Protein AF-A0A7R9L9R4-F1 (afdb_monomer)

Solvent-accessible surface area (backbone atoms only — not comparable to full-atom values): 14977 Å² total; per-residue (Å²): 135,93,82,86,59,64,66,66,48,49,51,51,53,49,54,50,50,52,54,52,49,51,53,52,50,52,51,52,51,50,50,49,50,50,46,68,60,46,47,60,52,53,50,49,51,36,63,69,35,102,77,54,61,47,51,44,91,92,39,72,62,28,51,44,65,32,40,48,88,64,88,40,75,45,71,44,72,43,66,27,45,78,40,64,72,50,31,74,74,70,46,81,74,44,71,43,82,46,59,39,47,27,30,42,36,48,48,37,46,49,79,74,48,67,39,78,98,41,42,26,41,30,28,32,43,35,31,41,70,42,82,34,68,92,71,22,73,68,57,55,76,42,77,38,32,36,73,27,60,69,58,54,52,50,54,52,50,51,49,61,54,41,72,72,41,86,65,28,84,72,48,42,62,56,55,54,48,54,50,50,49,51,28,59,77,70,73,51,51,70,58,38,78,44,33,47,41,33,52,36,60,36,39,78,44,67,65,52,58,52,49,51,62,69,39,54,72,42,43,77,76,71,50,74,78,78,84,83,86,40,74,93,42,32,52,32,83,43,49,79,48,55,72,33,76,44,62,48,34,29,24,25,15,14,69,91,46,90,51,49,68,40,79,73,32,51,64,90,81

Mean predicted aligned error: 11.11 Å

Foldseek 3Di:
DDDPDDVVVVVVVVVVVVVVVVVVVVVVVVVVVCCVVVVVVVVVCLQPDLQRFFCDPPDPNVVCQQWPPDWDKDFDKDWFFPCVPVVVVVDDTDTDIAKRFIKTKTKGWAWPDADVVNQKTWIWIAMAIHTDPVRIPDDQQDKGKDFPVLLVVVVVVLVVVLVPDPPSVVVVVVSVVVSVVLCVVVVHDRMDIDGNCCQAQWDAPCSVVVVCVVCVVVVVVVDDDPDSPDVVNIHYNCNQRHGDTAFRWMAGRCSVGDRHRHTDDTNND

Structure (mmCIF, N/CA/C/O backbone):
data_AF-A0A7R9L9R4-F1
#
_entry.id   AF-A0A7R9L9R4-F1
#
loop_
_atom_site.group_PDB
_atom_site.id
_atom_site.type_symbol
_atom_site.label_atom_id
_atom_site.label_alt_id
_atom_site.label_comp_id
_atom_site.label_asym_id
_atom_site.label_entity_id
_atom_site.label_seq_id
_atom_site.pdbx_PDB_ins_code
_atom_site.Cartn_x
_atom_site.Cartn_y
_atom_site.Cartn_z
_atom_site.occupancy
_atom_site.B_iso_or_equiv
_atom_site.auth_seq_id
_atom_site.auth_comp_id
_atom_site.auth_asym_id
_atom_site.auth_atom_id
_atom_site.pdbx_PDB_model_num
ATOM 1 N N . MET A 1 1 ? -65.201 -59.960 -1.146 1.00 41.91 1 MET A N 1
ATOM 2 C CA . MET A 1 1 ? -63.791 -59.516 -1.100 1.00 41.91 1 MET A CA 1
ATOM 3 C C . MET A 1 1 ? -63.785 -58.009 -1.312 1.00 41.91 1 MET A C 1
ATOM 5 O O . MET A 1 1 ? -64.484 -57.522 -2.188 1.00 41.91 1 MET A O 1
ATOM 9 N N . VAL A 1 2 ? -63.161 -57.295 -0.384 1.00 49.97 2 VAL A N 1
ATOM 10 C CA . VAL A 1 2 ? -63.387 -55.886 -0.029 1.00 49.97 2 VAL A CA 1
ATOM 11 C C . VAL A 1 2 ? -62.716 -54.939 -1.033 1.00 49.97 2 VAL A C 1
ATOM 13 O O . VAL A 1 2 ? -61.495 -54.927 -1.112 1.00 49.97 2 VAL A O 1
ATOM 16 N N . LEU A 1 3 ? -63.489 -54.132 -1.772 1.00 50.66 3 LEU A N 1
ATOM 17 C CA . LEU A 1 3 ? -62.964 -53.081 -2.672 1.00 50.66 3 LEU A CA 1
ATOM 18 C C . LEU A 1 3 ? -63.564 -51.684 -2.418 1.00 50.66 3 LEU A C 1
ATOM 20 O O . LEU A 1 3 ? -63.341 -50.763 -3.192 1.00 50.66 3 LEU A O 1
ATOM 24 N N . ILE A 1 4 ? -64.269 -51.490 -1.300 1.00 53.09 4 ILE A N 1
ATOM 25 C CA . ILE A 1 4 ? -64.798 -50.184 -0.878 1.00 53.09 4 ILE A CA 1
ATOM 26 C C . ILE A 1 4 ? -64.031 -49.743 0.373 1.00 53.09 4 ILE A C 1
ATOM 28 O O . ILE A 1 4 ? -64.566 -49.799 1.474 1.00 53.09 4 ILE A O 1
ATOM 32 N N . ASN A 1 5 ? -62.734 -49.429 0.258 1.00 58.22 5 ASN A N 1
ATOM 33 C CA . ASN A 1 5 ? -62.013 -48.853 1.407 1.00 58.22 5 ASN A CA 1
ATOM 34 C C . ASN A 1 5 ? -60.690 -48.127 1.113 1.00 58.22 5 ASN A C 1
ATOM 36 O O . ASN A 1 5 ? -60.075 -47.636 2.053 1.00 58.22 5 ASN A O 1
ATOM 40 N N . SER A 1 6 ? -60.197 -48.047 -0.130 1.00 61.78 6 SER A N 1
ATOM 41 C CA . SER A 1 6 ? -58.906 -47.378 -0.384 1.00 61.78 6 SER A CA 1
ATOM 42 C C . SER A 1 6 ? -59.055 -45.864 -0.574 1.00 61.78 6 SER A C 1
ATOM 44 O O . SER A 1 6 ? -58.298 -45.104 0.027 1.00 61.78 6 SER A O 1
ATOM 46 N N . GLU A 1 7 ? -60.056 -45.408 -1.334 1.00 64.19 7 GLU A N 1
ATOM 47 C CA . GLU A 1 7 ? -60.258 -43.981 -1.631 1.00 64.19 7 GLU A CA 1
ATOM 48 C C . GLU A 1 7 ? -60.766 -43.186 -0.425 1.00 64.19 7 GLU A C 1
ATOM 50 O O . GLU A 1 7 ? -60.255 -42.107 -0.122 1.00 64.19 7 GLU A O 1
ATOM 55 N N . THR A 1 8 ? -61.724 -43.734 0.325 1.00 66.38 8 THR A N 1
ATOM 56 C CA . THR A 1 8 ? -62.233 -43.127 1.565 1.00 66.38 8 THR A CA 1
ATOM 57 C C . THR A 1 8 ? -61.142 -43.034 2.629 1.00 66.38 8 THR A C 1
ATOM 59 O O . THR A 1 8 ? -61.011 -42.006 3.299 1.00 66.38 8 THR A O 1
ATOM 62 N N . HIS A 1 9 ? -60.298 -44.062 2.738 1.00 70.62 9 HIS A N 1
ATOM 63 C CA . HIS A 1 9 ? -59.163 -44.076 3.654 1.00 70.62 9 HIS A CA 1
ATOM 64 C C . HIS A 1 9 ? -58.062 -43.095 3.216 1.00 70.62 9 HIS A C 1
ATOM 66 O O . HIS A 1 9 ? -57.534 -42.353 4.046 1.00 70.62 9 HIS A O 1
ATOM 72 N N . GLN A 1 10 ? -57.753 -42.995 1.917 1.00 70.88 10 GLN A N 1
ATOM 73 C CA . GLN A 1 10 ? -56.818 -41.988 1.395 1.00 70.88 10 GLN A CA 1
ATOM 74 C C . GLN A 1 10 ? -57.328 -40.555 1.595 1.00 70.88 10 GLN A C 1
ATOM 76 O O . GLN A 1 10 ? -56.562 -39.683 2.014 1.00 70.88 10 GLN A O 1
ATOM 81 N N . ALA A 1 11 ? -58.617 -40.299 1.365 1.00 73.75 11 ALA A N 1
ATOM 82 C CA . ALA A 1 11 ? -59.227 -38.992 1.594 1.00 73.75 11 ALA A CA 1
ATOM 83 C C . ALA A 1 11 ? -59.199 -38.600 3.083 1.00 73.75 11 ALA A C 1
ATOM 85 O O . ALA A 1 11 ? -58.904 -37.449 3.424 1.00 73.75 11 ALA A O 1
ATOM 86 N N . MET A 1 12 ? -59.440 -39.559 3.984 1.00 75.62 12 MET A N 1
ATOM 87 C CA . MET A 1 12 ? -59.387 -39.343 5.431 1.00 75.62 12 MET A CA 1
ATOM 88 C C . MET A 1 12 ? -57.959 -39.031 5.907 1.00 75.62 12 MET A C 1
ATOM 90 O O . MET A 1 12 ? -57.755 -38.030 6.600 1.00 75.62 12 MET A O 1
ATOM 94 N N . VAL A 1 13 ? -56.961 -39.798 5.451 1.00 78.19 13 VAL A N 1
ATOM 95 C CA . VAL A 1 13 ? -55.533 -39.557 5.740 1.00 78.19 13 VAL A CA 1
ATOM 96 C C . VAL A 1 13 ? -55.077 -38.199 5.196 1.00 78.19 13 VAL A C 1
ATOM 98 O O . VAL A 1 13 ? -54.361 -37.463 5.878 1.00 78.19 13 VAL A O 1
ATOM 101 N N . THR A 1 14 ? -55.532 -37.817 4.001 1.00 79.62 14 THR A N 1
ATOM 102 C CA . THR A 1 14 ? -55.203 -36.524 3.380 1.00 79.62 14 THR A CA 1
ATOM 103 C C . THR A 1 14 ? -55.780 -35.358 4.184 1.00 79.62 14 THR A C 1
ATOM 105 O O . THR A 1 14 ? -55.057 -34.414 4.504 1.00 79.62 14 THR A O 1
ATOM 108 N N . ARG A 1 15 ? -57.045 -35.440 4.625 1.00 78.38 15 ARG A N 1
ATOM 109 C CA . ARG A 1 15 ? -57.653 -34.429 5.513 1.00 78.38 15 ARG A CA 1
ATOM 110 C C . ARG A 1 15 ? -56.939 -34.332 6.864 1.00 78.38 15 ARG A C 1
ATOM 112 O O . ARG A 1 15 ? -56.761 -33.227 7.379 1.00 78.38 15 ARG A O 1
ATOM 119 N N . GLN A 1 16 ? -56.503 -35.456 7.433 1.00 79.50 16 GLN A N 1
ATOM 120 C CA . GLN A 1 16 ? -55.723 -35.476 8.676 1.00 79.50 16 GLN A CA 1
ATOM 121 C C . GLN A 1 16 ? -54.349 -34.818 8.499 1.00 79.50 16 GLN A C 1
ATOM 123 O O . GLN A 1 16 ? -53.948 -34.005 9.336 1.00 79.50 16 GLN A O 1
ATOM 128 N N . ARG A 1 17 ? -53.656 -35.094 7.387 1.00 78.69 17 ARG A N 1
ATOM 129 C CA . ARG A 1 17 ? -52.388 -34.435 7.033 1.00 78.69 17 ARG A CA 1
ATOM 130 C C . ARG A 1 17 ? -52.561 -32.931 6.844 1.00 78.69 17 ARG A C 1
ATOM 132 O O . ARG A 1 17 ? -51.787 -32.176 7.421 1.00 78.69 17 ARG A O 1
ATOM 139 N N . ILE A 1 18 ? -53.603 -32.486 6.139 1.00 83.50 18 ILE A N 1
ATOM 140 C CA . ILE A 1 18 ? -53.900 -31.055 5.948 1.00 83.50 18 ILE A CA 1
ATOM 141 C C . ILE A 1 18 ? -54.136 -30.361 7.295 1.00 83.50 18 ILE A C 1
ATOM 143 O O . ILE A 1 18 ? -53.512 -29.339 7.569 1.00 83.50 18 ILE A O 1
ATOM 147 N N . LYS A 1 19 ? -54.962 -30.936 8.181 1.00 84.62 19 LYS A N 1
ATOM 148 C CA . LYS A 1 19 ? -55.197 -30.378 9.527 1.00 84.62 19 LYS A CA 1
ATOM 149 C C . LYS A 1 19 ? -53.917 -30.317 10.365 1.00 84.62 19 LYS A C 1
ATOM 151 O O . LYS A 1 19 ? -53.706 -29.356 11.099 1.00 84.62 19 LYS A O 1
ATOM 156 N N . THR A 1 20 ? -53.060 -31.329 10.257 1.00 85.88 20 THR A N 1
ATOM 157 C CA . THR A 1 20 ? -51.792 -31.392 10.999 1.00 85.88 20 THR A CA 1
ATOM 158 C C . THR A 1 20 ? -50.788 -30.368 10.469 1.00 85.88 20 THR A C 1
ATOM 160 O O . THR A 1 20 ? -50.159 -29.660 11.254 1.00 85.88 20 THR A O 1
ATOM 163 N N . ASN A 1 21 ? -50.689 -30.222 9.147 1.00 83.88 21 ASN A N 1
ATOM 164 C CA . ASN A 1 21 ? -49.839 -29.227 8.496 1.00 83.88 21 ASN A CA 1
ATOM 165 C C . ASN A 1 21 ? -50.321 -27.799 8.775 1.00 83.88 21 ASN A C 1
ATOM 167 O O . ASN A 1 21 ? -49.495 -26.937 9.052 1.00 83.88 21 ASN A O 1
ATOM 171 N N . ALA A 1 22 ? -51.635 -27.557 8.801 1.00 87.31 22 ALA A N 1
ATOM 172 C CA . ALA A 1 22 ? -52.202 -26.263 9.178 1.00 87.31 22 ALA A CA 1
ATOM 173 C C . ALA A 1 22 ? -51.862 -25.885 10.632 1.00 87.31 22 ALA A C 1
ATOM 175 O O 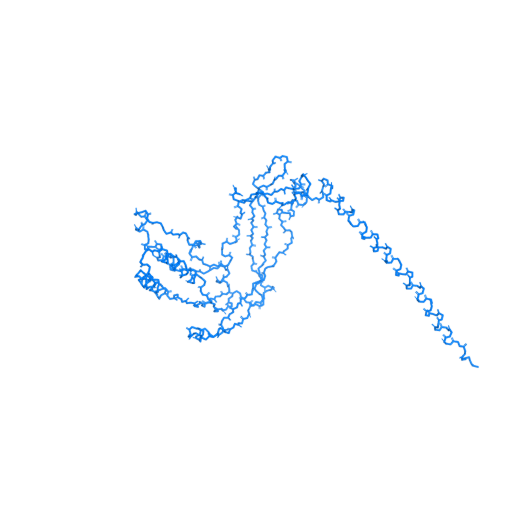. ALA A 1 22 ? -51.454 -24.756 10.892 1.00 87.31 22 ALA A O 1
ATOM 176 N N . LYS A 1 23 ? -51.941 -26.837 11.577 1.00 87.38 23 LYS A N 1
ATOM 177 C CA . LYS A 1 23 ? -51.518 -26.616 12.975 1.00 87.38 23 LYS A CA 1
ATOM 178 C C . LYS A 1 23 ? -50.022 -26.304 13.087 1.00 87.38 23 LYS A C 1
ATOM 180 O O . LYS A 1 23 ? -49.645 -25.385 13.807 1.00 87.38 23 LYS A O 1
ATOM 185 N N . ARG A 1 24 ? -49.175 -27.041 12.359 1.00 88.31 24 ARG A N 1
ATOM 186 C CA . ARG A 1 24 ? -47.723 -26.790 12.304 1.00 88.31 24 ARG A CA 1
ATOM 187 C C . ARG A 1 24 ? -47.407 -25.422 11.693 1.00 88.31 24 ARG A C 1
ATOM 189 O O . ARG A 1 24 ? -46.577 -24.704 12.236 1.00 88.31 24 ARG A O 1
ATOM 196 N N . GLY A 1 25 ? -48.105 -25.045 10.622 1.00 89.38 25 GLY A N 1
ATOM 197 C CA . GLY A 1 25 ? -47.984 -23.731 9.989 1.00 89.38 25 GLY A CA 1
ATOM 198 C C . GLY A 1 25 ? -48.384 -22.591 10.926 1.00 89.38 25 GLY A C 1
ATOM 199 O O . GLY A 1 25 ? -47.641 -21.624 11.050 1.00 89.38 25 GLY A O 1
ATOM 200 N N . GLY A 1 26 ? -49.496 -22.737 11.653 1.00 91.81 26 GLY A N 1
ATOM 201 C CA . GLY A 1 26 ? -49.928 -21.760 12.658 1.00 91.81 26 GLY A CA 1
ATOM 202 C C . GLY A 1 26 ? -48.932 -21.597 13.810 1.00 91.81 26 GLY A C 1
ATOM 203 O O . GLY A 1 26 ? -48.651 -20.475 14.219 1.00 91.81 26 GLY A O 1
ATOM 204 N N . LEU A 1 27 ? -48.338 -22.697 14.290 1.00 90.50 27 LEU A N 1
ATOM 205 C CA . LEU A 1 27 ? -47.297 -22.653 15.322 1.00 90.50 27 LEU A CA 1
ATOM 206 C C . LEU A 1 27 ? -46.032 -21.934 14.828 1.00 90.50 27 LEU A C 1
ATOM 208 O O . LEU A 1 27 ? -45.511 -21.070 15.527 1.00 90.50 27 LEU A O 1
ATOM 212 N N . LEU A 1 28 ? -45.561 -22.252 13.619 1.00 89.69 28 LEU A N 1
ATOM 213 C CA . LEU A 1 28 ? -44.397 -21.594 13.016 1.00 89.69 28 LEU A CA 1
ATOM 214 C C . LEU A 1 28 ? -44.648 -20.103 12.768 1.00 89.69 28 LEU A C 1
ATOM 216 O O . LEU A 1 28 ? -43.768 -19.292 13.038 1.00 89.69 28 LEU A O 1
ATOM 220 N N . ALA A 1 29 ? -45.847 -19.731 12.314 1.00 89.88 29 ALA A N 1
ATOM 221 C CA . ALA A 1 29 ? -46.236 -18.334 12.141 1.00 89.88 29 ALA A CA 1
ATOM 222 C C . ALA A 1 29 ? -46.307 -17.586 13.482 1.00 89.88 29 ALA A C 1
ATOM 224 O O . ALA A 1 29 ? -45.848 -16.451 13.570 1.00 89.88 29 ALA A O 1
ATOM 225 N N . GLY A 1 30 ? -46.816 -18.229 14.539 1.00 90.69 30 GLY A N 1
ATOM 226 C CA . GLY A 1 30 ? -46.833 -17.669 15.892 1.00 90.69 30 GLY A CA 1
ATOM 227 C C . GLY A 1 30 ? -45.428 -17.444 16.456 1.00 90.69 30 GLY A C 1
ATOM 228 O O . GLY A 1 30 ? -45.131 -16.358 16.946 1.00 90.69 30 GLY A O 1
ATOM 229 N N . ILE A 1 31 ? -44.535 -18.430 16.319 1.00 88.12 31 ILE A N 1
ATOM 230 C CA . ILE A 1 31 ? -43.122 -18.303 16.710 1.00 88.12 31 ILE A CA 1
ATOM 231 C C . ILE A 1 31 ? -42.435 -17.211 15.881 1.00 88.12 31 ILE A C 1
ATOM 233 O O . ILE A 1 31 ? -41.746 -16.363 16.439 1.00 88.12 31 ILE A O 1
ATOM 237 N N . GLY A 1 32 ? -42.665 -17.182 14.565 1.00 85.56 32 GLY A N 1
ATOM 238 C CA . GLY A 1 32 ? -42.146 -16.142 13.679 1.00 85.56 32 GLY A CA 1
ATOM 239 C C . GLY A 1 32 ? -42.612 -14.743 14.087 1.00 85.56 32 GLY A C 1
ATOM 240 O O . GLY A 1 32 ? -41.794 -13.835 14.180 1.00 85.56 32 GLY A O 1
ATOM 241 N N . GLY A 1 33 ? -43.896 -14.576 14.416 1.00 87.50 33 GLY A N 1
ATOM 242 C CA . GLY A 1 33 ? -44.449 -13.317 14.919 1.00 87.50 33 GLY A CA 1
ATOM 243 C C . GLY A 1 33 ? -43.830 -12.886 16.251 1.00 87.50 33 GLY A C 1
ATOM 244 O O . GLY A 1 33 ? -43.452 -11.726 16.402 1.00 87.50 33 GLY A O 1
ATOM 245 N N . LEU A 1 34 ? -43.643 -13.820 17.189 1.00 85.25 34 LEU A N 1
ATOM 246 C CA . LEU A 1 34 ? -42.962 -13.554 18.461 1.00 85.25 34 LEU A CA 1
ATOM 247 C C . LEU A 1 34 ? -41.495 -13.159 18.263 1.00 85.25 34 LEU A C 1
ATOM 249 O O . LEU A 1 34 ? -41.011 -12.278 18.967 1.00 85.25 34 LEU A O 1
ATOM 253 N N . ILE A 1 35 ? -40.798 -13.754 17.292 1.00 83.62 35 ILE A N 1
ATOM 254 C CA . ILE A 1 35 ? -39.427 -13.366 16.939 1.00 83.62 35 ILE A CA 1
ATOM 255 C C . ILE A 1 35 ? -39.414 -11.966 16.319 1.00 83.62 35 ILE A C 1
ATOM 257 O O . ILE A 1 35 ? -38.620 -11.134 16.739 1.00 83.62 35 ILE A O 1
ATOM 261 N N . VAL A 1 36 ? -40.305 -11.663 15.371 1.00 83.00 36 VAL A N 1
ATOM 262 C CA . VAL A 1 36 ? -40.363 -10.346 14.709 1.00 83.00 36 VAL A CA 1
ATOM 263 C C . VAL A 1 36 ? -40.702 -9.223 15.693 1.00 83.00 36 VAL A C 1
ATOM 265 O O . VAL A 1 36 ? -40.162 -8.129 15.568 1.00 83.00 36 VAL A O 1
ATOM 268 N N . ILE A 1 37 ? -41.554 -9.484 16.687 1.00 81.75 37 ILE A N 1
ATOM 269 C CA . ILE A 1 37 ? -41.923 -8.499 17.716 1.00 81.75 37 ILE A CA 1
ATOM 270 C C . ILE A 1 37 ? -40.867 -8.434 18.832 1.00 81.75 37 ILE A C 1
ATOM 272 O O . ILE A 1 37 ? -40.504 -7.351 19.290 1.00 81.75 37 ILE A O 1
ATOM 276 N N . GLY A 1 38 ? -40.352 -9.584 19.272 1.00 74.56 38 GLY A N 1
ATOM 277 C CA . GLY A 1 38 ? -39.407 -9.684 20.384 1.00 74.56 38 GLY A CA 1
ATOM 278 C C . GLY A 1 38 ? -37.978 -9.287 20.019 1.00 74.56 38 GLY A C 1
ATOM 279 O O . GLY A 1 38 ? -37.267 -8.727 20.850 1.00 74.56 38 GLY A O 1
ATOM 280 N N . PHE A 1 39 ? -37.547 -9.514 18.777 1.00 75.12 39 PHE A N 1
ATOM 281 C CA . PHE A 1 39 ? -36.183 -9.216 18.338 1.00 75.12 39 PHE A CA 1
ATOM 282 C C . PHE A 1 39 ? -35.853 -7.713 18.389 1.00 75.12 39 PHE A C 1
ATOM 284 O O . PHE A 1 39 ? -34.843 -7.369 19.001 1.00 75.12 39 PHE A O 1
ATOM 291 N N . PRO A 1 40 ? -36.693 -6.785 17.883 1.00 75.56 40 PRO A N 1
ATOM 292 C CA . PRO A 1 40 ? -36.475 -5.350 18.066 1.00 75.56 40 PRO A CA 1
ATOM 293 C C . PRO A 1 40 ? -36.434 -4.929 19.540 1.00 75.56 40 PRO A C 1
ATOM 295 O O . PRO A 1 40 ? -35.671 -4.035 19.902 1.00 75.56 40 PRO A O 1
ATOM 298 N N . MET A 1 41 ? -37.214 -5.577 20.413 1.00 71.50 41 MET A N 1
ATOM 299 C CA . MET A 1 41 ? -37.211 -5.295 21.852 1.00 71.50 41 MET A CA 1
ATOM 300 C C . MET A 1 41 ? -35.907 -5.757 22.519 1.00 71.50 41 MET A C 1
ATOM 302 O O . MET A 1 41 ? -35.320 -5.009 23.296 1.00 71.50 41 MET A O 1
ATOM 306 N N . LEU A 1 42 ? -35.407 -6.946 22.175 1.00 65.69 42 LEU A N 1
ATOM 307 C CA . LEU A 1 42 ? -34.116 -7.454 22.648 1.00 65.69 42 LEU A CA 1
ATOM 308 C C . LEU A 1 42 ? -32.946 -6.612 22.134 1.00 65.69 42 LEU A C 1
ATOM 310 O O . LEU A 1 42 ? -32.056 -6.269 22.907 1.00 65.69 42 LEU A O 1
ATOM 314 N N . VAL A 1 43 ? -32.969 -6.229 20.855 1.00 67.25 43 VAL A N 1
ATOM 315 C CA . VAL A 1 43 ? -31.951 -5.355 20.258 1.00 67.25 43 VAL A CA 1
ATOM 316 C C . VAL A 1 43 ? -31.982 -3.977 20.908 1.00 67.25 43 VAL A C 1
ATOM 318 O O . VAL A 1 43 ? -30.940 -3.493 21.331 1.00 67.25 43 VAL A O 1
ATOM 321 N N . SER A 1 44 ? -33.156 -3.360 21.062 1.00 65.69 44 SER A N 1
ATOM 322 C CA . SER A 1 44 ? -33.272 -2.042 21.698 1.00 65.69 44 SER A CA 1
ATOM 323 C C . SER A 1 44 ? -32.910 -2.076 23.180 1.00 65.69 44 SER A C 1
ATOM 325 O O . SER A 1 44 ? -32.252 -1.161 23.658 1.00 65.69 44 SER A O 1
ATOM 327 N N . THR A 1 45 ? -33.245 -3.143 23.905 1.00 65.25 45 THR A N 1
ATOM 328 C CA . THR A 1 45 ? -32.853 -3.314 25.312 1.00 65.25 45 THR A CA 1
ATOM 329 C C . THR A 1 45 ? -31.353 -3.567 25.436 1.00 65.25 45 THR A C 1
ATOM 331 O O . THR A 1 45 ? -30.712 -2.995 26.311 1.00 65.25 45 THR A O 1
ATOM 334 N N . GLY A 1 46 ? -30.760 -4.341 24.523 1.00 63.97 46 GLY A N 1
ATOM 335 C CA . GLY A 1 46 ? -29.312 -4.500 24.413 1.00 63.97 46 GLY A CA 1
ATOM 336 C C . GLY A 1 46 ? -28.617 -3.167 24.135 1.00 63.97 46 GLY A C 1
ATOM 337 O O . GLY A 1 46 ? -27.741 -2.770 24.896 1.00 63.97 46 GLY A O 1
ATOM 338 N N . MET A 1 47 ? -29.061 -2.428 23.116 1.00 59.53 47 MET A N 1
ATOM 339 C CA . MET A 1 47 ? -28.514 -1.120 22.729 1.00 59.53 47 MET A CA 1
ATOM 340 C C . MET A 1 47 ? -28.691 -0.036 23.800 1.00 59.53 47 MET A C 1
ATOM 342 O O . MET A 1 47 ? -27.809 0.803 23.958 1.00 59.53 47 MET A O 1
ATOM 346 N N . ASN A 1 48 ? -29.808 -0.048 24.531 1.00 58.88 48 ASN A N 1
ATOM 347 C CA . ASN A 1 48 ? -30.101 0.920 25.591 1.00 58.88 48 ASN A CA 1
ATOM 348 C C . ASN A 1 48 ? -29.549 0.489 26.958 1.00 58.88 48 ASN A C 1
ATOM 350 O O . ASN A 1 48 ? -29.575 1.278 27.903 1.00 58.88 48 ASN A O 1
ATOM 354 N N . SER A 1 49 ? -29.050 -0.745 27.092 1.00 59.22 49 SER A N 1
ATOM 355 C CA . SER A 1 49 ? -28.391 -1.170 28.321 1.00 59.22 49 SER A CA 1
ATOM 356 C C . SER A 1 49 ? -27.024 -0.475 28.443 1.00 59.22 49 SER A C 1
ATOM 358 O O . SER A 1 49 ? -26.263 -0.448 27.472 1.00 59.22 49 SER A O 1
ATO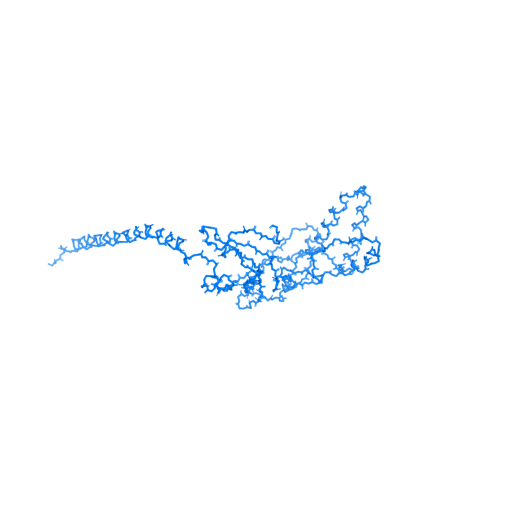M 360 N N . PRO A 1 50 ? -26.633 0.008 29.637 1.00 53.97 50 PRO A N 1
ATOM 361 C CA . PRO A 1 50 ? -25.293 0.555 29.904 1.00 53.97 50 PRO A CA 1
ATOM 362 C C . PRO A 1 50 ? -24.126 -0.419 29.640 1.00 53.97 50 PRO A C 1
ATOM 364 O O . PRO A 1 50 ? -22.962 -0.047 29.800 1.00 53.97 50 PRO A O 1
ATOM 367 N N . VAL A 1 51 ? -24.445 -1.669 29.289 1.00 55.59 51 VAL A N 1
ATOM 368 C CA . VAL A 1 51 ? -23.548 -2.815 29.127 1.00 55.59 51 VAL A CA 1
ATOM 369 C C . VAL A 1 51 ? -23.420 -3.236 27.651 1.00 55.59 51 VAL A C 1
ATOM 371 O O . VAL A 1 51 ? -22.443 -3.884 27.292 1.00 55.59 51 VAL A O 1
ATOM 374 N N . GLY A 1 52 ? -24.367 -2.875 26.776 1.00 62.19 52 GLY A N 1
ATOM 375 C CA . GLY A 1 52 ? -24.579 -3.631 25.536 1.00 62.19 52 GLY A CA 1
ATOM 376 C C . GLY A 1 52 ? -23.663 -3.317 24.355 1.00 62.19 52 GLY A C 1
ATOM 377 O O . GLY A 1 52 ? -23.299 -4.241 23.640 1.00 62.19 52 GLY A O 1
ATOM 378 N N . PHE A 1 53 ? -23.260 -2.064 24.133 1.00 69.94 53 PHE A N 1
ATOM 379 C CA . PHE A 1 53 ? -22.394 -1.684 23.001 1.00 69.94 53 PHE A CA 1
ATOM 380 C C . PHE A 1 53 ? -21.590 -0.426 23.329 1.00 69.94 53 PHE A C 1
ATOM 382 O O . PHE A 1 53 ? -21.844 0.654 22.801 1.00 69.94 53 PHE A O 1
ATOM 389 N N . GLN A 1 54 ? -20.641 -0.552 24.254 1.00 82.75 54 GLN A N 1
ATOM 390 C CA . GLN A 1 54 ? -19.768 0.555 24.639 1.00 82.75 54 GLN A CA 1
ATOM 391 C C . GLN A 1 54 ? -18.312 0.105 24.660 1.00 82.75 54 GLN A C 1
ATOM 393 O O . GLN A 1 54 ? -18.004 -0.984 25.147 1.00 82.75 54 GLN A O 1
ATOM 398 N N . ILE A 1 55 ? -17.421 0.958 24.159 1.00 87.31 55 ILE A N 1
ATOM 399 C CA . ILE A 1 55 ? -15.979 0.795 24.330 1.00 87.31 55 ILE A CA 1
ATOM 400 C C . ILE A 1 55 ? -15.619 1.383 25.695 1.00 87.31 55 ILE A C 1
ATOM 402 O O . ILE A 1 55 ? -15.527 2.595 25.854 1.00 87.31 55 ILE A O 1
ATOM 406 N N . LYS A 1 56 ? -15.483 0.516 26.695 1.00 84.94 56 LYS A N 1
ATOM 407 C CA . LYS A 1 56 ? -15.048 0.865 28.051 1.00 84.94 56 LYS A CA 1
ATOM 408 C C . LYS A 1 56 ? -13.873 0.007 28.466 1.00 84.94 56 LYS A C 1
ATOM 410 O O . LYS A 1 56 ? -13.800 -1.169 28.101 1.00 84.94 56 LYS A O 1
ATOM 415 N N . GLU A 1 57 ? -12.976 0.583 29.245 1.00 80.88 57 GLU A N 1
ATOM 416 C CA . GLU A 1 57 ? -11.817 -0.138 29.755 1.00 80.88 57 GLU A CA 1
ATOM 417 C C . GLU A 1 57 ? -12.241 -1.417 30.505 1.00 80.88 57 GLU A C 1
ATOM 419 O O . GLU A 1 57 ? -13.166 -1.404 31.317 1.00 80.88 57 GLU A O 1
ATOM 424 N N . GLY A 1 58 ? -11.600 -2.542 30.177 1.00 79.00 58 GLY A N 1
ATOM 425 C CA . GLY A 1 58 ? -11.809 -3.829 30.847 1.00 79.00 58 GLY A CA 1
ATOM 426 C C . GLY A 1 58 ? -13.027 -4.654 30.410 1.00 79.00 58 GLY A C 1
ATOM 427 O O . GLY A 1 58 ? -13.194 -5.760 30.922 1.00 79.00 58 GLY A O 1
ATOM 428 N N . ASN A 1 59 ? -13.871 -4.187 29.478 1.00 84.94 59 ASN A N 1
ATOM 429 C CA . ASN A 1 59 ? -14.991 -5.000 28.983 1.00 84.94 59 ASN A CA 1
ATOM 430 C C . ASN A 1 59 ? -14.617 -5.860 27.754 1.00 84.94 59 ASN A C 1
ATOM 432 O O . ASN A 1 59 ? -13.689 -5.559 27.001 1.00 84.94 59 ASN A O 1
ATOM 436 N N . VAL A 1 60 ? -15.386 -6.932 27.530 1.00 84.88 60 VAL A N 1
ATOM 437 C CA . VAL A 1 60 ? -15.155 -7.901 26.439 1.00 84.88 60 VAL A CA 1
ATOM 438 C C . VAL A 1 60 ? -15.253 -7.250 25.054 1.00 84.88 60 VAL A C 1
ATOM 440 O O . VAL A 1 60 ? -14.511 -7.613 24.142 1.00 84.88 60 VAL A O 1
ATOM 443 N N . ILE A 1 61 ? -16.144 -6.266 24.892 1.00 86.50 61 ILE A N 1
ATOM 444 C CA . ILE A 1 61 ? -16.345 -5.551 23.624 1.00 86.50 61 ILE A CA 1
ATOM 445 C C . ILE A 1 61 ? -15.086 -4.761 23.257 1.00 86.50 61 ILE A C 1
ATOM 447 O O . ILE A 1 61 ? -14.641 -4.810 22.114 1.00 86.50 61 ILE A O 1
ATOM 451 N N . THR A 1 62 ? -14.481 -4.078 24.226 1.00 90.00 62 THR A N 1
ATOM 452 C CA . THR A 1 62 ? -13.224 -3.350 24.066 1.00 90.00 62 THR A CA 1
ATOM 453 C C . THR A 1 62 ? -12.095 -4.305 23.751 1.00 90.00 62 THR A C 1
ATOM 455 O O . THR A 1 62 ? -11.352 -4.022 22.824 1.00 90.00 62 THR A O 1
ATOM 458 N N . SER A 1 63 ? -11.981 -5.450 24.430 1.00 90.62 63 SER A N 1
ATOM 459 C CA . SER A 1 63 ? -10.956 -6.447 24.096 1.00 90.62 63 SER A CA 1
ATOM 460 C C . SER A 1 63 ? -11.069 -6.918 22.643 1.00 90.62 63 SER A C 1
ATOM 462 O O . SER A 1 63 ? -10.084 -6.856 21.917 1.00 90.62 63 SER A O 1
ATOM 464 N N . ALA A 1 64 ? -12.271 -7.284 22.184 1.00 89.81 64 ALA A N 1
ATOM 465 C CA . ALA A 1 64 ? -12.504 -7.705 20.797 1.00 89.81 64 ALA A CA 1
ATOM 466 C C . ALA A 1 64 ? -12.365 -6.561 19.770 1.00 89.81 64 ALA A C 1
ATOM 468 O O . ALA A 1 64 ? -12.121 -6.793 18.586 1.00 89.81 64 ALA A O 1
ATOM 469 N N . TRP A 1 65 ? -12.562 -5.311 20.196 1.00 91.25 65 TRP A N 1
ATOM 470 C CA . TRP A 1 65 ? -12.352 -4.131 19.360 1.00 91.25 65 TRP A CA 1
ATOM 471 C C . TRP A 1 65 ? -10.873 -3.738 19.271 1.00 91.25 65 TRP A C 1
ATOM 473 O O . TRP A 1 65 ? -10.429 -3.307 18.202 1.00 91.25 65 TRP A O 1
ATOM 483 N N . LEU A 1 66 ? -10.126 -3.870 20.370 1.00 94.31 66 LEU A N 1
ATOM 484 C CA . LEU A 1 66 ? -8.687 -3.636 20.439 1.00 94.31 66 LEU A CA 1
ATOM 485 C C . LEU A 1 66 ? -7.930 -4.693 19.656 1.00 94.31 66 LEU A C 1
ATOM 487 O O . LEU A 1 66 ? -7.041 -4.327 18.904 1.00 94.31 66 LEU A O 1
ATOM 491 N N . ASP A 1 67 ? -8.309 -5.959 19.781 1.00 94.38 67 ASP A N 1
ATOM 492 C CA . ASP A 1 67 ? -7.714 -7.070 19.052 1.00 94.38 67 ASP A CA 1
ATOM 493 C C . ASP A 1 67 ? -8.823 -7.907 18.407 1.00 94.38 67 ASP A C 1
ATOM 495 O O . ASP A 1 67 ? -9.640 -8.522 19.094 1.00 94.38 67 ASP A O 1
ATOM 499 N N . VAL A 1 68 ? -8.891 -7.875 17.073 1.00 90.69 68 VAL A N 1
ATOM 500 C CA . VAL A 1 68 ? -9.972 -8.524 16.328 1.00 90.69 68 VAL A CA 1
ATOM 501 C C . VAL A 1 68 ? -9.784 -10.044 16.399 1.00 90.69 68 VAL A C 1
ATOM 503 O O . VAL A 1 68 ? -8.865 -10.570 15.769 1.00 90.69 68 VAL A O 1
ATOM 506 N N . PRO A 1 69 ? -10.689 -10.792 17.062 1.00 86.94 69 PRO A N 1
ATOM 507 C CA . PRO A 1 69 ? -10.482 -12.216 17.333 1.00 86.94 69 PRO A CA 1
ATOM 508 C C . PRO A 1 69 ? -10.732 -13.111 16.109 1.00 86.94 69 PRO A C 1
ATOM 510 O O . PRO A 1 69 ? -10.570 -14.328 16.179 1.00 86.94 69 PRO A O 1
ATOM 513 N N . LEU A 1 70 ? -11.172 -12.531 14.989 1.00 87.94 70 LEU A N 1
ATOM 514 C CA . LEU A 1 70 ? -11.515 -13.253 13.770 1.00 87.94 70 LEU A CA 1
ATOM 515 C C . LEU A 1 70 ? -10.406 -13.110 12.722 1.00 87.94 70 LEU A C 1
ATOM 517 O O . LEU A 1 70 ? -9.946 -11.992 12.472 1.00 87.94 70 LEU A O 1
ATOM 521 N N . PRO A 1 71 ? -10.007 -14.206 12.052 1.00 86.56 71 PRO A N 1
ATOM 522 C CA . PRO A 1 71 ? -9.037 -14.130 10.974 1.00 86.56 71 PRO A CA 1
ATOM 523 C C . PRO A 1 71 ? -9.641 -13.387 9.778 1.00 86.56 71 PRO A C 1
ATOM 525 O O . PRO A 1 71 ? -10.695 -13.761 9.261 1.00 86.56 71 PRO A O 1
ATOM 528 N N . ILE A 1 72 ? -8.953 -12.346 9.313 1.00 94.06 72 ILE A N 1
ATOM 529 C CA . ILE A 1 72 ? -9.331 -11.604 8.110 1.00 94.06 72 ILE A CA 1
ATOM 530 C C . ILE A 1 72 ? -8.454 -12.115 6.969 1.00 94.06 72 ILE A C 1
ATOM 532 O O . ILE A 1 72 ? -7.234 -12.019 7.040 1.00 94.06 72 ILE A O 1
ATOM 536 N N . TYR A 1 73 ? -9.056 -12.651 5.912 1.00 95.25 73 TYR A N 1
ATOM 537 C CA . TYR A 1 73 ? -8.327 -13.087 4.720 1.00 95.25 73 TYR A CA 1
ATOM 538 C C . TYR A 1 73 ? -8.557 -12.097 3.584 1.00 95.25 73 TYR A C 1
ATOM 540 O O . TYR A 1 73 ? -9.696 -11.767 3.263 1.00 95.25 73 TYR A O 1
ATOM 548 N N . ASN A 1 74 ? -7.475 -11.644 2.962 1.00 94.50 74 ASN A N 1
ATOM 549 C CA . ASN A 1 74 ? -7.510 -10.740 1.822 1.00 94.50 74 ASN A CA 1
ATOM 550 C C . ASN A 1 74 ? -6.998 -11.485 0.594 1.00 94.50 74 ASN A C 1
ATOM 552 O O . ASN A 1 74 ? -5.837 -11.885 0.556 1.00 94.50 74 ASN A O 1
ATOM 556 N N . ALA A 1 75 ? -7.867 -11.680 -0.392 1.00 95.06 75 ALA A N 1
ATOM 557 C CA . ALA A 1 75 ? -7.524 -12.314 -1.657 1.00 95.06 75 ALA A CA 1
ATOM 558 C C . ALA A 1 75 ? -7.130 -11.252 -2.689 1.00 95.06 75 ALA A C 1
ATOM 560 O O . ALA A 1 75 ? -7.911 -10.345 -2.979 1.00 95.06 75 ALA A O 1
ATOM 561 N N . ILE A 1 76 ? -5.927 -11.372 -3.244 1.00 94.38 76 ILE A N 1
ATOM 562 C CA . ILE A 1 76 ? -5.421 -10.511 -4.312 1.00 94.38 76 ILE A CA 1
ATOM 563 C C . ILE A 1 76 ? -5.537 -11.265 -5.637 1.00 94.38 76 ILE A C 1
ATOM 565 O O . ILE A 1 76 ? -5.054 -12.389 -5.758 1.00 94.38 76 ILE A O 1
ATOM 569 N N . TYR A 1 77 ? -6.154 -10.624 -6.628 1.00 95.50 77 TYR A N 1
ATOM 570 C CA . TYR A 1 77 ? -6.231 -11.102 -8.007 1.00 95.50 77 TYR A CA 1
ATOM 571 C C . TYR A 1 77 ? -5.430 -10.158 -8.898 1.00 95.50 77 TYR A C 1
ATOM 573 O O . TYR A 1 77 ? -5.550 -8.935 -8.790 1.00 95.50 77 TYR A O 1
ATOM 581 N N . VAL A 1 78 ? -4.593 -10.724 -9.759 1.00 95.25 78 VAL A N 1
ATOM 582 C CA . VAL A 1 78 ? -3.669 -9.982 -10.617 1.00 95.25 78 VAL A CA 1
ATOM 583 C C . VAL A 1 78 ? -4.032 -10.206 -12.078 1.00 95.25 78 VAL A C 1
ATOM 585 O O . VAL A 1 78 ? -4.235 -11.336 -12.504 1.00 95.25 78 VAL A O 1
ATOM 588 N N . TRP A 1 79 ? -4.061 -9.132 -12.864 1.00 96.00 79 TRP A N 1
ATOM 589 C CA . TRP A 1 79 ? -4.286 -9.197 -14.307 1.00 96.00 79 TRP A CA 1
ATOM 590 C C . TRP A 1 79 ? -2.952 -9.200 -15.054 1.00 96.00 79 TRP A C 1
ATOM 592 O O . TRP A 1 79 ? -2.324 -8.156 -15.226 1.00 96.00 79 TRP A O 1
ATOM 602 N N . ASN A 1 80 ? -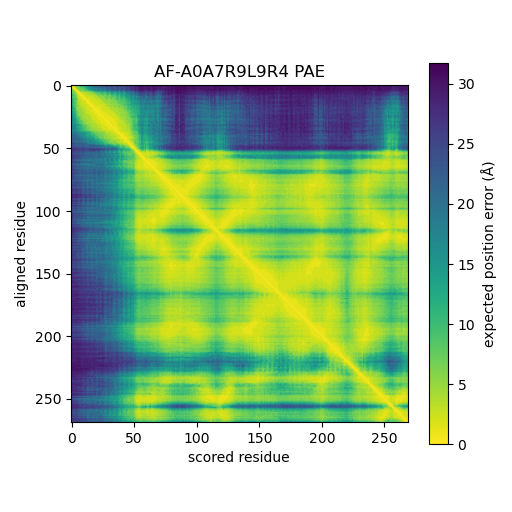2.519 -10.379 -15.497 1.00 97.81 80 ASN A N 1
ATOM 603 C CA . ASN A 1 80 ? -1.311 -10.558 -16.295 1.00 97.81 80 ASN A CA 1
ATOM 604 C C . ASN A 1 80 ? -1.564 -10.212 -17.770 1.00 97.81 80 ASN A C 1
ATOM 606 O O . ASN A 1 80 ? -2.523 -10.704 -18.361 1.00 97.81 80 ASN A O 1
ATOM 610 N N . ILE A 1 81 ? -0.681 -9.426 -18.385 1.00 98.31 81 ILE A N 1
ATOM 611 C CA . ILE A 1 81 ? -0.718 -9.126 -19.822 1.00 98.31 81 ILE A CA 1
ATOM 612 C C . ILE A 1 81 ? -0.024 -10.257 -20.590 1.00 98.31 81 ILE A C 1
ATOM 614 O O . ILE A 1 81 ? 1.180 -10.459 -20.455 1.00 98.31 81 ILE A O 1
ATOM 618 N N . GLU A 1 82 ? -0.767 -10.975 -21.431 1.00 98.00 82 GLU A N 1
ATOM 619 C CA . GLU A 1 82 ? -0.250 -12.121 -22.198 1.00 98.00 82 GLU A CA 1
ATOM 620 C C . GLU A 1 82 ? 0.411 -11.730 -23.528 1.00 98.00 82 GLU A C 1
ATOM 622 O O . GLU A 1 82 ? 1.181 -12.505 -24.087 1.00 98.00 82 GLU A O 1
ATOM 627 N N . ASN A 1 83 ? 0.136 -10.528 -24.044 1.00 97.62 83 ASN A N 1
ATOM 628 C CA . ASN A 1 83 ? 0.662 -10.024 -25.319 1.00 97.62 83 ASN A CA 1
ATOM 629 C C . ASN A 1 83 ? 1.468 -8.713 -25.160 1.00 97.62 83 ASN A C 1
ATOM 631 O O . ASN A 1 83 ? 1.137 -7.691 -25.772 1.00 97.62 83 ASN A O 1
ATOM 635 N N . PRO A 1 84 ? 2.527 -8.688 -24.327 1.00 96.88 84 PRO A N 1
ATOM 636 C CA . PRO A 1 84 ? 3.227 -7.450 -23.981 1.00 96.88 84 PRO A CA 1
ATOM 637 C C . PRO A 1 84 ? 3.943 -6.792 -25.168 1.00 96.88 84 PRO A C 1
ATOM 639 O O . PRO A 1 84 ? 4.158 -5.579 -25.160 1.00 96.88 84 PRO A O 1
ATOM 642 N N . ALA A 1 85 ? 4.340 -7.556 -26.189 1.00 96.38 85 ALA A N 1
ATOM 643 C CA . ALA A 1 85 ? 4.991 -7.014 -27.379 1.00 96.38 85 ALA A CA 1
ATOM 644 C C . ALA A 1 85 ? 3.981 -6.302 -28.296 1.00 96.38 85 ALA A C 1
ATOM 646 O O . ALA A 1 85 ? 4.232 -5.185 -28.745 1.00 96.38 85 ALA A O 1
ATOM 647 N N . GLU A 1 86 ? 2.823 -6.915 -28.537 1.00 97.56 86 GLU A N 1
ATOM 648 C CA . GLU A 1 86 ? 1.727 -6.356 -29.333 1.00 97.56 86 GLU A CA 1
ATOM 649 C C . GLU A 1 86 ? 1.122 -5.139 -28.639 1.00 97.56 86 GLU A C 1
ATOM 651 O O . GLU A 1 86 ? 0.888 -4.118 -29.285 1.00 97.56 86 GLU A O 1
ATOM 656 N N . PHE A 1 87 ? 0.909 -5.227 -27.322 1.00 96.38 87 PHE A N 1
ATOM 657 C CA . PHE A 1 87 ? 0.364 -4.129 -26.529 1.00 96.38 87 PHE A CA 1
ATOM 658 C C . PHE A 1 87 ? 1.253 -2.882 -26.608 1.00 96.38 87 PHE A C 1
ATOM 660 O O . PHE A 1 87 ? 0.757 -1.784 -26.846 1.00 96.38 87 PHE A O 1
ATOM 667 N N . ARG A 1 88 ? 2.582 -3.051 -26.531 1.00 93.06 88 ARG A N 1
ATOM 668 C CA . ARG A 1 88 ? 3.544 -1.951 -26.722 1.00 93.06 88 ARG A CA 1
ATOM 669 C C . ARG A 1 88 ? 3.467 -1.298 -28.105 1.00 93.06 88 ARG A C 1
ATOM 671 O O . ARG A 1 88 ? 3.812 -0.130 -28.229 1.00 93.06 88 ARG A O 1
ATOM 678 N N . ARG A 1 89 ? 3.008 -2.023 -29.130 1.00 95.69 89 ARG A N 1
ATOM 679 C CA . ARG A 1 89 ? 2.795 -1.502 -30.494 1.00 95.69 89 ARG A CA 1
ATOM 680 C C . ARG A 1 89 ? 1.397 -0.899 -30.703 1.00 95.69 89 ARG A C 1
ATOM 682 O O . ARG A 1 89 ? 1.064 -0.541 -31.826 1.00 95.69 89 ARG A O 1
ATOM 689 N N . GLY A 1 90 ? 0.582 -0.795 -29.651 1.00 95.19 90 GLY A N 1
ATOM 690 C CA . GLY A 1 90 ? -0.762 -0.210 -29.699 1.00 95.19 90 GLY A CA 1
ATOM 691 C C . GLY A 1 90 ? -1.902 -1.217 -29.877 1.00 95.19 90 GLY A C 1
ATOM 692 O O . GLY A 1 90 ? -3.054 -0.808 -30.004 1.00 95.19 90 GLY A O 1
ATOM 693 N N . ALA A 1 91 ? -1.628 -2.527 -29.871 1.00 97.50 91 ALA A N 1
ATOM 694 C CA . ALA A 1 91 ? -2.697 -3.524 -29.862 1.00 97.50 91 ALA A CA 1
ATOM 695 C C . ALA A 1 91 ? -3.438 -3.538 -28.514 1.00 97.50 91 ALA A C 1
ATOM 697 O O . ALA A 1 91 ? -2.900 -3.141 -27.482 1.00 97.50 91 ALA A O 1
ATOM 698 N N . LYS A 1 92 ? -4.664 -4.068 -28.489 1.00 97.50 92 LYS A N 1
ATOM 699 C CA . LYS A 1 92 ? -5.418 -4.266 -27.242 1.00 97.50 92 LYS A CA 1
ATOM 700 C C . LYS A 1 92 ? -4.728 -5.305 -26.343 1.00 97.50 92 LYS A C 1
ATOM 702 O O . LYS A 1 92 ? -4.305 -6.357 -26.827 1.00 97.50 92 LYS A O 1
ATOM 707 N N . ALA A 1 93 ? -4.648 -5.033 -25.039 1.00 97.19 93 ALA A N 1
ATOM 708 C CA . ALA A 1 93 ? -4.116 -5.984 -24.063 1.00 97.19 93 ALA A CA 1
ATOM 709 C C . ALA A 1 93 ? -5.014 -7.229 -23.955 1.00 97.19 93 ALA A C 1
ATOM 711 O O . ALA A 1 93 ? -6.233 -7.117 -23.810 1.00 97.19 93 ALA A O 1
ATOM 712 N N . LYS A 1 94 ? -4.394 -8.408 -23.995 1.00 98.06 94 LYS A N 1
ATOM 713 C CA . LYS A 1 94 ? -4.973 -9.696 -23.611 1.00 98.06 94 LYS A CA 1
ATOM 714 C C . LYS A 1 94 ? -4.607 -9.930 -22.153 1.00 98.06 94 LYS A C 1
ATOM 716 O O . LYS A 1 94 ? -3.423 -10.015 -21.829 1.00 98.06 94 LYS A O 1
ATOM 721 N N . LEU A 1 95 ? -5.613 -9.957 -21.288 1.00 97.94 95 LEU A N 1
ATOM 722 C CA . LEU A 1 95 ? -5.434 -10.082 -19.847 1.00 97.94 95 LEU A CA 1
ATOM 723 C C . LEU A 1 95 ? -5.828 -11.484 -19.391 1.00 97.94 95 LEU A C 1
ATOM 725 O O . LEU A 1 95 ? -6.873 -11.990 -19.796 1.00 97.94 95 LEU A O 1
ATOM 729 N N . ARG A 1 96 ? -5.021 -12.063 -18.504 1.00 97.62 96 ARG A N 1
ATOM 730 C CA . ARG A 1 96 ? -5.331 -13.290 -17.774 1.00 97.62 96 ARG A CA 1
ATOM 731 C C . ARG A 1 96 ? -5.366 -12.994 -16.282 1.00 97.62 96 ARG A C 1
ATOM 733 O O . ARG A 1 96 ? -4.385 -12.489 -15.738 1.00 97.62 96 ARG A O 1
ATOM 740 N N . GLU A 1 97 ? -6.478 -13.312 -15.631 1.00 97.12 97 GLU A N 1
ATOM 741 C CA . GLU A 1 97 ? -6.577 -13.250 -14.172 1.00 97.12 97 GLU A CA 1
ATOM 742 C C . GLU A 1 97 ? -5.711 -14.350 -13.543 1.00 97.12 97 GLU A C 1
ATOM 744 O O . GLU A 1 97 ? -5.704 -15.492 -14.002 1.00 97.12 97 GLU A O 1
ATOM 749 N N . MET A 1 98 ? -4.964 -14.005 -12.501 1.00 96.62 98 MET A N 1
ATOM 750 C CA . MET A 1 98 ? -4.161 -14.924 -11.705 1.00 96.62 98 MET A CA 1
ATOM 751 C C . MET A 1 98 ? -4.470 -14.704 -10.226 1.00 96.62 98 MET A C 1
ATOM 753 O O . MET A 1 98 ? -4.447 -13.567 -9.751 1.00 96.62 98 MET A O 1
ATOM 757 N N . GLY A 1 99 ? -4.734 -15.786 -9.499 1.00 95.25 99 GLY A N 1
ATOM 758 C CA . GLY A 1 99 ? -5.051 -15.753 -8.076 1.00 95.25 99 GLY A CA 1
ATOM 759 C C . GLY A 1 99 ? -6.133 -16.769 -7.686 1.00 95.25 99 GLY A C 1
ATOM 760 O O . GLY A 1 99 ? -6.504 -17.614 -8.502 1.00 95.25 99 GLY A O 1
ATOM 761 N N . PRO A 1 100 ? -6.636 -16.690 -6.444 1.00 96.75 100 PRO A N 1
ATOM 762 C CA . PRO A 1 100 ? -6.269 -15.697 -5.433 1.00 96.75 100 PRO A CA 1
ATOM 763 C C . PRO A 1 100 ? -4.868 -15.924 -4.846 1.00 96.75 100 PRO A C 1
ATOM 765 O O . PRO A 1 100 ? -4.471 -17.065 -4.619 1.00 96.75 100 PRO A O 1
ATOM 768 N N . TYR A 1 101 ? -4.165 -14.830 -4.541 1.00 96.56 101 TYR A N 1
ATOM 769 C CA . TYR A 1 101 ? -3.022 -14.791 -3.620 1.00 96.56 101 TYR A CA 1
ATOM 770 C C . TYR A 1 101 ? -3.507 -14.250 -2.281 1.00 96.56 101 TYR A C 1
ATOM 772 O O . TYR A 1 101 ? -3.912 -13.089 -2.182 1.00 96.56 101 TYR A O 1
ATOM 780 N N . VAL A 1 102 ? -3.550 -15.107 -1.267 1.00 96.38 102 VAL A N 1
ATOM 781 C CA . VAL A 1 102 ? -4.258 -14.827 -0.017 1.00 96.38 102 VAL A CA 1
ATOM 782 C C . VAL A 1 102 ? -3.288 -14.379 1.065 1.00 96.38 102 VAL A C 1
ATOM 784 O O . VAL A 1 102 ? -2.301 -15.047 1.346 1.00 96.38 102 VAL A O 1
ATOM 787 N N . TYR A 1 103 ? -3.617 -13.268 1.721 1.00 94.62 103 TYR A N 1
ATOM 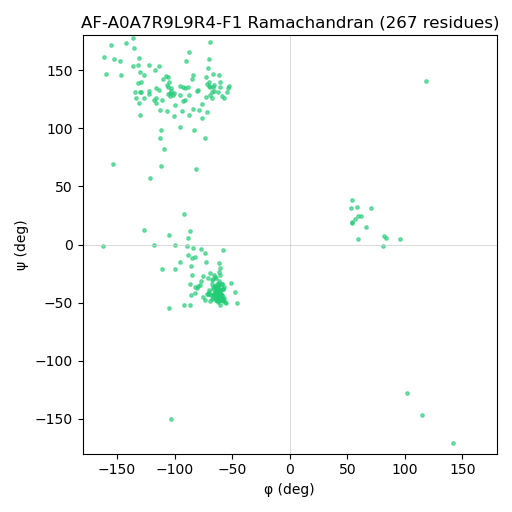788 C CA . TYR A 1 103 ? -2.909 -12.763 2.892 1.00 94.62 103 TYR A CA 1
ATOM 789 C C . TYR A 1 103 ? -3.833 -12.763 4.107 1.00 94.62 103 TYR A C 1
ATOM 791 O O . TYR A 1 103 ? -4.924 -12.181 4.085 1.00 94.62 103 TYR A O 1
ATOM 799 N N . LYS A 1 104 ? -3.387 -13.401 5.187 1.00 95.00 104 LYS A N 1
ATOM 800 C CA . LYS A 1 104 ? -4.013 -13.316 6.501 1.00 95.00 104 LYS A CA 1
ATOM 801 C C . LYS A 1 104 ? -3.638 -11.974 7.120 1.00 95.00 104 LYS A C 1
ATOM 803 O O . LYS A 1 104 ? -2.466 -11.662 7.300 1.00 95.00 104 LYS A O 1
ATOM 808 N N . GLN A 1 105 ? -4.647 -11.176 7.428 1.00 94.38 105 GLN A N 1
ATOM 809 C CA . GLN A 1 105 ? -4.496 -9.896 8.087 1.00 94.38 105 GLN A CA 1
ATOM 810 C C . GLN A 1 105 ? -4.899 -10.021 9.552 1.00 94.38 105 GLN A C 1
ATOM 812 O O . GLN A 1 105 ? -6.006 -10.457 9.872 1.00 94.38 105 GLN A O 1
ATOM 817 N N . HIS A 1 106 ? -4.014 -9.578 10.433 1.00 94.06 106 HIS A N 1
ATOM 818 C CA . HIS A 1 106 ? -4.319 -9.366 11.840 1.00 94.06 106 HIS A CA 1
ATOM 819 C C . HIS A 1 106 ? -4.436 -7.862 12.087 1.00 94.06 106 HIS A C 1
ATOM 821 O O . HIS A 1 106 ? -3.650 -7.083 11.548 1.00 94.06 106 HIS A O 1
ATOM 827 N N . ARG A 1 107 ? -5.461 -7.434 12.828 1.00 94.50 107 ARG A N 1
ATOM 828 C CA . ARG A 1 107 ? -5.739 -6.019 13.100 1.00 94.50 107 ARG A CA 1
ATOM 829 C C . ARG A 1 107 ? -5.863 -5.814 14.595 1.00 94.50 107 ARG A C 1
ATOM 831 O O . ARG A 1 107 ? -6.733 -6.419 15.214 1.00 94.50 107 ARG A O 1
ATOM 838 N N . TRP A 1 108 ? -5.079 -4.881 15.113 1.00 95.44 108 TRP A N 1
ATOM 839 C CA . TRP A 1 108 ? -5.164 -4.463 16.502 1.00 95.44 108 TRP A CA 1
ATOM 840 C C . TRP A 1 108 ? -5.108 -2.941 16.622 1.00 95.44 108 TRP A C 1
ATOM 842 O O . TRP A 1 108 ? -4.863 -2.219 15.649 1.00 95.44 108 TRP A O 1
ATOM 852 N N . LYS A 1 109 ? -5.400 -2.438 17.816 1.00 96.00 109 LYS A N 1
ATOM 853 C CA . LYS A 1 109 ? -5.379 -1.020 18.148 1.00 96.00 109 LYS A CA 1
ATOM 854 C C . LYS A 1 109 ? -4.565 -0.799 19.407 1.00 96.00 109 LYS A C 1
ATOM 856 O O . LYS A 1 109 ? -4.692 -1.540 20.375 1.00 96.00 109 LYS A O 1
ATOM 861 N N . GLU A 1 110 ? -3.783 0.268 19.402 1.00 96.06 110 GLU A N 1
ATOM 862 C CA . GLU A 1 110 ? -3.069 0.747 20.583 1.00 96.06 110 GLU A CA 1
ATOM 863 C C . GLU A 1 110 ? -3.762 2.009 21.086 1.00 96.06 110 GLU A C 1
ATOM 865 O O . GLU A 1 110 ? -3.790 3.024 20.385 1.00 96.06 110 GLU A O 1
ATOM 870 N N . VAL A 1 111 ? -4.345 1.947 22.284 1.00 95.88 111 VAL A N 1
ATOM 871 C CA . VAL A 1 111 ? -4.978 3.115 22.907 1.00 95.88 111 VAL A CA 1
ATOM 872 C C . VAL A 1 111 ? -3.908 4.142 23.256 1.00 95.88 111 VAL A C 1
ATOM 874 O O . VAL A 1 111 ? -2.894 3.822 23.867 1.00 95.88 111 VAL A O 1
ATOM 877 N N . ILE A 1 112 ? -4.161 5.385 22.865 1.00 95.81 112 ILE A N 1
ATOM 878 C CA . ILE A 1 112 ? -3.349 6.549 23.215 1.00 95.81 112 ILE A CA 1
ATOM 879 C C . ILE A 1 112 ? -3.908 7.172 24.491 1.00 95.81 112 ILE A C 1
ATOM 881 O O . ILE A 1 112 ? -3.175 7.400 25.447 1.00 95.81 112 ILE A O 1
ATOM 885 N N . SER A 1 113 ? -5.210 7.457 24.502 1.00 94.81 113 SER A N 1
ATOM 886 C CA . SER A 1 113 ? -5.882 8.079 25.639 1.00 94.81 113 SER A CA 1
ATOM 887 C C . SER A 1 113 ? -7.394 7.884 25.581 1.00 94.81 113 SER A C 1
ATOM 889 O O . SER A 1 113 ? -7.973 7.617 24.526 1.00 94.81 113 SER A O 1
ATOM 891 N N . TRP A 1 114 ? -8.036 8.058 26.732 1.00 93.62 114 TRP A N 1
ATOM 892 C CA . TRP A 1 114 ? -9.487 8.124 26.865 1.00 93.62 114 TRP A CA 1
ATOM 893 C C . TRP A 1 114 ? -9.916 9.573 27.085 1.00 93.62 114 TRP A C 1
ATOM 895 O O . TRP A 1 114 ? -9.262 10.320 27.816 1.00 93.62 114 TRP A O 1
ATOM 905 N N . GLY A 1 115 ? -11.017 9.969 26.452 1.00 89.56 115 GLY A N 1
ATOM 906 C CA . GLY A 1 115 ? -11.645 11.265 26.669 1.00 89.56 115 GLY A CA 1
ATOM 907 C C . GLY A 1 115 ? -12.287 11.373 28.052 1.00 89.56 115 GLY A C 1
ATOM 908 O O . GLY A 1 115 ? -12.377 10.402 28.811 1.00 89.56 115 GLY A O 1
ATOM 909 N N . ARG A 1 116 ? -12.782 12.570 28.381 1.00 87.31 116 ARG A N 1
ATOM 910 C CA . ARG A 1 116 ? -13.478 12.823 29.650 1.00 87.31 116 ARG A CA 1
ATOM 911 C C . ARG A 1 116 ? -14.621 11.824 29.831 1.00 87.31 116 ARG A C 1
ATOM 913 O O . ARG A 1 116 ? -15.364 11.557 28.893 1.00 87.31 116 ARG A O 1
ATOM 920 N N . ASN A 1 117 ? -14.728 11.266 31.034 1.00 84.94 117 ASN A N 1
ATOM 921 C CA . ASN A 1 117 ? -15.696 10.231 31.400 1.00 84.94 117 ASN A CA 1
ATOM 922 C C . ASN A 1 117 ? -15.625 8.925 30.582 1.00 84.94 117 ASN A C 1
ATOM 924 O O . ASN A 1 117 ? -16.422 8.047 30.874 1.00 84.94 117 ASN A O 1
ATOM 928 N N . GLN A 1 118 ? -14.655 8.742 29.673 1.00 86.75 118 GLN A N 1
ATOM 929 C CA . GLN A 1 118 ? -14.618 7.700 28.630 1.00 86.75 118 GLN A CA 1
ATOM 930 C C . GLN A 1 118 ? -15.633 7.904 27.492 1.00 86.75 118 GLN A C 1
ATOM 932 O O . GLN A 1 118 ? -16.097 6.934 26.901 1.00 86.75 118 GLN A O 1
ATOM 937 N N . GLU A 1 119 ? -15.975 9.148 27.140 1.00 89.81 119 GLU A N 1
ATOM 938 C CA . GLU A 1 119 ? -16.906 9.437 26.033 1.00 89.81 119 GLU A CA 1
ATOM 939 C C . GLU A 1 119 ? -16.275 9.244 24.648 1.00 89.81 119 GLU A C 1
ATOM 941 O O . GLU A 1 119 ? -16.970 8.937 23.673 1.00 89.81 119 GLU A O 1
ATOM 946 N N . SER A 1 120 ? -14.954 9.404 24.571 1.00 93.56 120 SER A N 1
ATOM 947 C CA . SER A 1 120 ? -14.142 9.145 23.387 1.00 93.56 120 SER A CA 1
ATOM 948 C C . SER A 1 120 ? -12.928 8.283 23.723 1.00 93.56 120 SER A C 1
ATOM 950 O O . SER A 1 120 ? -12.517 8.164 24.880 1.00 93.56 120 SER A O 1
ATOM 952 N N . VAL A 1 121 ? -12.358 7.664 22.695 1.00 95.06 121 VAL A N 1
ATOM 953 C CA . VAL A 1 121 ? -11.089 6.943 22.774 1.00 95.06 121 VAL A CA 1
ATOM 954 C C . VAL A 1 121 ? -10.225 7.326 21.583 1.00 95.06 121 VAL A C 1
ATOM 956 O O . VAL A 1 121 ? -10.684 7.303 20.437 1.00 95.06 121 VAL A O 1
ATOM 959 N N . LYS A 1 122 ? -8.969 7.677 21.864 1.00 96.44 122 LYS A N 1
ATOM 960 C CA . LYS A 1 122 ? -7.946 7.981 20.869 1.00 96.44 122 LYS A CA 1
ATOM 961 C C . LYS A 1 122 ? -7.002 6.790 20.744 1.00 96.44 122 LYS A C 1
ATOM 963 O O . LYS A 1 122 ? -6.547 6.265 21.758 1.00 96.44 122 LYS A O 1
ATOM 968 N N . PHE A 1 123 ? -6.707 6.342 19.527 1.00 96.38 123 PHE A N 1
ATOM 969 C CA . PHE A 1 123 ? -5.925 5.125 19.293 1.00 96.38 123 PHE A CA 1
ATOM 970 C C . PHE A 1 123 ? -5.156 5.148 17.965 1.00 96.38 123 PHE A C 1
ATOM 972 O O . PHE A 1 123 ? -5.507 5.867 17.026 1.00 96.38 123 PHE A O 1
ATOM 979 N N . TRP A 1 124 ? -4.130 4.305 17.872 1.00 97.50 124 TRP A N 1
ATOM 980 C CA . TRP A 1 124 ? -3.504 3.904 16.613 1.00 97.50 124 TRP A CA 1
ATOM 981 C C . TRP A 1 124 ? -4.161 2.631 16.100 1.00 97.50 124 TRP A C 1
ATOM 983 O O . TRP A 1 124 ? -4.367 1.699 16.873 1.00 97.50 124 TRP A O 1
ATOM 993 N N . ALA A 1 125 ? -4.466 2.564 14.807 1.00 95.94 125 ALA A N 1
ATOM 994 C CA . ALA A 1 125 ? -4.865 1.318 14.161 1.00 95.94 125 ALA A CA 1
ATOM 995 C C . ALA A 1 125 ? -3.639 0.673 13.520 1.00 95.94 125 ALA A C 1
ATOM 997 O O . ALA A 1 125 ? -2.937 1.324 12.748 1.00 95.94 125 ALA A O 1
ATOM 998 N N . LEU A 1 126 ? -3.401 -0.599 13.808 1.00 95.38 126 LEU A N 1
ATOM 999 C CA . LEU A 1 126 ? -2.297 -1.357 13.247 1.00 95.38 126 LEU A CA 1
ATOM 1000 C C . LEU A 1 126 ? -2.823 -2.591 12.526 1.00 95.38 126 LEU A C 1
ATOM 1002 O O . LEU A 1 126 ? -3.904 -3.117 12.814 1.00 95.38 126 LEU A O 1
ATOM 1006 N N . SER A 1 127 ? -2.039 -3.055 11.562 1.00 93.50 127 SER A N 1
ATOM 1007 C CA . SER A 1 127 ? -2.290 -4.338 10.933 1.00 93.50 127 SER A CA 1
ATOM 1008 C C . SER A 1 127 ? -1.005 -5.024 10.529 1.00 93.50 127 SER A C 1
ATOM 1010 O O . SER A 1 127 ? -0.068 -4.358 10.090 1.00 93.50 127 SER A O 1
ATOM 1012 N N . SER A 1 128 ? -0.999 -6.346 10.608 1.00 93.06 128 SER A N 1
ATOM 1013 C CA . SER A 1 128 ? 0.023 -7.180 9.999 1.00 93.06 128 SER A CA 1
ATOM 1014 C C . SER A 1 128 ? -0.581 -8.018 8.886 1.00 93.06 128 SER A C 1
ATOM 1016 O O . SER A 1 128 ? -1.789 -8.272 8.868 1.00 93.06 128 SER A O 1
ATOM 1018 N N . TRP A 1 129 ? 0.263 -8.388 7.931 1.00 92.88 129 TRP A N 1
ATOM 1019 C CA . TRP A 1 129 ? -0.111 -9.140 6.744 1.00 92.88 129 TRP A CA 1
ATOM 1020 C C . TRP A 1 129 ?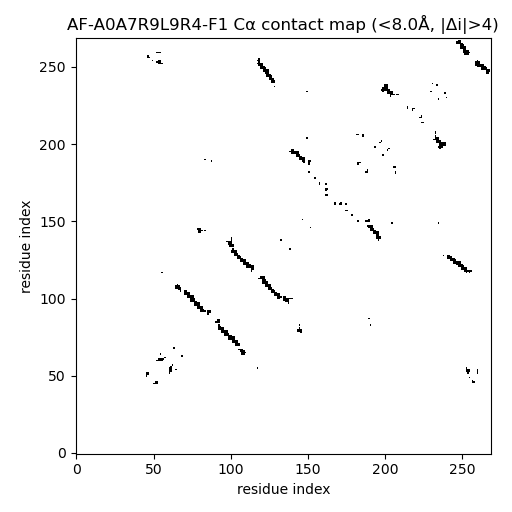 0.858 -10.302 6.582 1.00 92.88 129 TRP A C 1
ATOM 1022 O O . TRP A 1 129 ? 2.063 -10.096 6.468 1.00 92.88 129 TRP A O 1
ATOM 1032 N N . GLU A 1 130 ? 0.319 -11.511 6.572 1.00 92.75 130 GLU A N 1
ATOM 1033 C CA . GLU A 1 130 ? 1.069 -12.755 6.451 1.00 92.75 130 GLU A CA 1
ATOM 1034 C C . GLU A 1 130 ? 0.552 -13.518 5.234 1.00 92.75 130 GLU A C 1
ATOM 1036 O O . GLU A 1 130 ? -0.659 -13.684 5.069 1.00 92.75 130 GLU A O 1
ATOM 1041 N N . PHE A 1 131 ? 1.449 -13.955 4.355 1.00 94.38 131 PHE A N 1
ATOM 1042 C CA . PHE A 1 131 ? 1.057 -14.740 3.192 1.00 94.38 131 PHE A CA 1
ATOM 1043 C C . PHE A 1 131 ? 0.505 -16.104 3.629 1.00 94.38 131 PHE A C 1
ATOM 1045 O O . PHE A 1 131 ? 1.053 -16.758 4.512 1.00 94.38 131 PHE A O 1
ATOM 1052 N N . ASN A 1 132 ? -0.607 -16.527 3.030 1.00 95.56 132 ASN A N 1
ATOM 1053 C CA . ASN A 1 132 ? -1.251 -17.796 3.331 1.00 95.56 132 ASN A CA 1
ATOM 1054 C C . ASN A 1 132 ? -1.128 -18.735 2.128 1.00 95.56 132 ASN A C 1
ATOM 1056 O O . ASN A 1 132 ? -1.907 -18.645 1.176 1.00 95.56 132 ASN A O 1
ATOM 1060 N N . GLU A 1 133 ? -0.149 -19.636 2.191 1.00 94.56 133 GLU A N 1
ATOM 1061 C CA . GLU A 1 133 ? 0.118 -20.627 1.142 1.00 94.56 133 GLU A CA 1
ATOM 1062 C C . GLU A 1 133 ? -1.073 -21.567 0.920 1.00 94.56 133 GLU A C 1
ATOM 1064 O O . GLU A 1 133 ? -1.488 -21.768 -0.215 1.00 94.56 133 GLU A O 1
ATOM 1069 N N . GLU A 1 134 ? -1.696 -22.067 1.991 1.00 95.31 134 GLU A N 1
ATOM 1070 C CA . GLU A 1 134 ? -2.785 -23.056 1.919 1.00 95.31 134 GLU A CA 1
ATOM 1071 C C . GLU A 1 134 ? -4.035 -22.566 1.171 1.00 95.31 134 GLU A C 1
ATOM 1073 O O . GLU A 1 134 ? -4.764 -23.358 0.576 1.00 95.31 134 GLU A O 1
ATOM 1078 N N . ARG A 1 135 ? -4.322 -21.260 1.231 1.00 94.50 135 ARG A N 1
ATOM 1079 C CA . ARG A 1 135 ? -5.487 -20.636 0.579 1.00 94.50 135 ARG A CA 1
ATOM 1080 C C . ARG A 1 135 ? -5.137 -19.962 -0.744 1.00 94.50 135 ARG A C 1
ATOM 1082 O O . ARG A 1 135 ? -6.026 -19.393 -1.376 1.00 94.50 135 ARG A O 1
ATOM 1089 N N . THR A 1 136 ? -3.871 -20.001 -1.147 1.00 96.06 136 THR A N 1
ATOM 1090 C CA . THR A 1 136 ? -3.398 -19.429 -2.405 1.00 96.06 136 THR A CA 1
ATOM 1091 C C . THR A 1 136 ? -3.357 -20.504 -3.488 1.00 96.06 136 THR A C 1
ATOM 1093 O O . THR A 1 136 ? -2.914 -21.619 -3.248 1.00 96.06 136 THR A O 1
ATOM 1096 N N . VAL A 1 137 ? -3.828 -20.175 -4.695 1.00 95.38 137 VAL A N 1
ATOM 1097 C CA . VAL A 1 137 ? -3.810 -21.118 -5.834 1.00 95.38 137 VAL A CA 1
ATOM 1098 C C . VAL A 1 137 ? -2.432 -21.188 -6.501 1.00 95.38 137 VAL A C 1
ATOM 1100 O O . VAL A 1 137 ? -2.030 -22.246 -6.978 1.00 95.38 137 VAL A O 1
ATOM 1103 N N . GLY A 1 138 ? -1.731 -20.055 -6.566 1.00 90.94 138 GLY A N 1
ATOM 1104 C CA . GLY A 1 138 ? -0.415 -19.929 -7.195 1.00 90.94 138 GLY A CA 1
ATOM 1105 C C . GLY A 1 138 ? 0.732 -19.875 -6.188 1.00 90.94 138 GLY A C 1
ATOM 1106 O O . GLY A 1 138 ? 0.657 -20.404 -5.083 1.00 90.94 138 GLY A O 1
ATOM 1107 N N . THR A 1 139 ? 1.802 -19.179 -6.552 1.00 93.06 139 THR A N 1
ATOM 1108 C CA . THR A 1 139 ? 2.921 -18.889 -5.647 1.00 93.06 139 THR A CA 1
ATOM 1109 C C . THR A 1 139 ? 3.286 -17.412 -5.699 1.00 93.06 139 THR A C 1
ATOM 1111 O O . THR A 1 139 ? 3.108 -16.751 -6.719 1.00 93.06 139 THR A O 1
ATOM 1114 N N . GLN A 1 140 ? 3.884 -16.866 -4.636 1.00 92.06 140 GLN A N 1
ATOM 1115 C CA . GLN A 1 140 ? 4.390 -15.485 -4.691 1.00 92.06 140 GLN A CA 1
ATOM 1116 C C . GLN A 1 140 ? 5.467 -15.294 -5.776 1.00 92.06 140 GLN A C 1
ATOM 1118 O O . GLN A 1 140 ? 5.704 -14.175 -6.220 1.00 92.06 140 GLN A O 1
ATOM 1123 N N . LYS A 1 141 ? 6.099 -16.384 -6.232 1.00 96.12 141 LYS A N 1
ATOM 1124 C CA . LYS A 1 141 ? 7.122 -16.388 -7.285 1.00 96.12 141 LYS A CA 1
ATOM 1125 C C . LYS A 1 141 ? 6.533 -16.409 -8.698 1.00 96.12 141 LYS A C 1
ATOM 1127 O O . LYS A 1 141 ? 7.301 -16.361 -9.661 1.00 96.12 141 LYS A O 1
ATOM 1132 N N . ASP A 1 142 ? 5.210 -16.479 -8.834 1.00 96.81 142 ASP A N 1
ATOM 1133 C CA . ASP A 1 142 ? 4.546 -16.468 -10.131 1.00 96.81 142 ASP A CA 1
ATOM 1134 C C . ASP A 1 142 ? 4.904 -15.185 -10.878 1.00 96.81 142 ASP A C 1
ATOM 1136 O O . ASP A 1 142 ? 4.795 -14.074 -10.351 1.00 96.81 142 ASP A O 1
ATOM 1140 N N . LYS A 1 143 ? 5.380 -15.351 -12.114 1.00 97.50 143 LYS A N 1
ATOM 1141 C CA . LYS A 1 143 ? 5.796 -14.236 -12.961 1.00 97.50 143 LYS A CA 1
ATOM 1142 C C . LYS A 1 143 ? 4.582 -13.594 -13.607 1.00 97.50 143 LYS A C 1
ATOM 1144 O O . LYS A 1 143 ? 3.753 -14.276 -14.211 1.00 97.50 143 LYS A O 1
ATOM 1149 N N . ILE A 1 144 ? 4.533 -12.275 -13.529 1.00 97.19 144 ILE A N 1
ATOM 1150 C CA . ILE A 1 144 ? 3.482 -11.443 -14.092 1.00 97.19 144 ILE A CA 1
ATOM 1151 C C . ILE A 1 144 ? 4.097 -10.315 -14.916 1.00 97.19 144 ILE A C 1
ATOM 1153 O O . ILE A 1 144 ? 5.175 -9.806 -14.611 1.00 97.19 144 ILE A O 1
ATOM 1157 N N . THR A 1 145 ? 3.384 -9.904 -15.956 1.00 97.81 145 THR A N 1
ATOM 1158 C CA . THR A 1 145 ? 3.673 -8.698 -16.730 1.00 97.81 145 THR A CA 1
ATOM 1159 C C . THR A 1 145 ? 2.519 -7.730 -16.565 1.00 97.81 145 THR A C 1
ATOM 1161 O O . THR A 1 145 ? 1.377 -8.057 -16.892 1.00 97.81 145 THR A O 1
ATOM 1164 N N . MET A 1 146 ? 2.806 -6.530 -16.069 1.00 95.44 146 MET A N 1
ATOM 1165 C CA . MET A 1 146 ? 1.793 -5.499 -15.852 1.00 95.44 146 MET A CA 1
ATOM 1166 C C . MET A 1 146 ? 2.308 -4.103 -16.180 1.00 95.44 146 MET A C 1
ATOM 1168 O O . MET A 1 146 ? 3.487 -3.910 -16.473 1.00 95.44 146 MET A O 1
ATOM 1172 N N . ILE A 1 147 ? 1.409 -3.121 -16.136 1.00 94.81 147 ILE A N 1
ATOM 1173 C CA . ILE A 1 147 ? 1.775 -1.710 -16.253 1.00 94.81 147 ILE A CA 1
ATOM 1174 C C . ILE A 1 147 ? 2.691 -1.337 -15.082 1.00 94.81 147 ILE A C 1
ATOM 1176 O O . ILE A 1 147 ? 2.392 -1.618 -13.923 1.00 94.81 147 ILE A O 1
ATOM 1180 N N . ASN A 1 148 ? 3.800 -0.679 -15.394 1.00 94.81 148 ASN A N 1
ATOM 1181 C CA . ASN A 1 148 ? 4.755 -0.164 -14.429 1.00 94.81 148 ASN A CA 1
ATOM 1182 C C . ASN A 1 148 ? 4.171 1.075 -13.730 1.00 94.81 148 ASN A C 1
ATOM 1184 O O . ASN A 1 148 ? 4.267 2.199 -14.230 1.00 94.8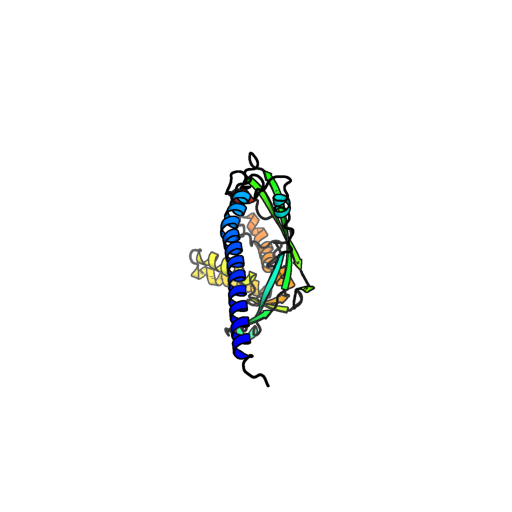1 148 ASN A O 1
ATOM 1188 N N . LEU A 1 149 ? 3.501 0.853 -12.596 1.00 93.12 149 LEU A N 1
ATOM 1189 C CA . LEU A 1 149 ? 2.752 1.892 -11.881 1.00 93.12 149 LEU A CA 1
ATOM 1190 C C . LEU A 1 149 ? 3.624 3.092 -11.455 1.00 93.12 149 LEU A C 1
ATOM 1192 O O . LEU A 1 149 ? 3.183 4.218 -11.692 1.00 93.12 149 LEU A O 1
ATOM 1196 N N . PRO A 1 150 ? 4.850 2.918 -10.915 1.00 92.50 150 PRO A N 1
ATOM 1197 C CA . PRO A 1 150 ? 5.744 4.037 -10.608 1.00 92.50 150 PRO A CA 1
ATOM 1198 C C . PRO A 1 150 ? 6.128 4.877 -11.828 1.00 92.50 150 PRO A C 1
ATOM 1200 O O . PRO A 1 150 ? 6.079 6.103 -11.759 1.00 92.50 150 PRO A O 1
ATOM 1203 N N . VAL A 1 151 ? 6.450 4.240 -12.962 1.00 93.62 151 VAL A N 1
ATOM 1204 C CA . VAL A 1 151 ? 6.762 4.947 -14.220 1.00 93.62 151 VAL A CA 1
ATOM 1205 C C . VAL A 1 151 ? 5.563 5.758 -14.698 1.00 93.62 151 VAL A C 1
ATOM 1207 O O . VAL A 1 151 ? 5.705 6.931 -15.044 1.00 93.62 151 VAL A O 1
ATOM 1210 N N . TYR A 1 152 ? 4.369 5.161 -14.675 1.00 92.94 152 TYR A N 1
ATOM 1211 C CA . TYR A 1 152 ? 3.138 5.850 -15.053 1.00 92.94 152 TYR A CA 1
ATOM 1212 C C . TYR A 1 152 ? 2.837 7.040 -14.129 1.00 92.94 152 TYR A C 1
ATOM 1214 O O . TYR A 1 152 ? 2.555 8.140 -14.608 1.00 92.94 152 TYR A O 1
ATOM 1222 N N . ALA A 1 153 ? 2.943 6.848 -12.810 1.00 92.00 153 ALA A N 1
ATOM 1223 C CA . ALA A 1 153 ? 2.725 7.901 -11.823 1.00 92.00 153 ALA A CA 1
ATOM 1224 C C . ALA A 1 153 ? 3.727 9.052 -11.991 1.00 92.00 153 ALA A C 1
ATOM 1226 O O . ALA A 1 153 ? 3.326 10.215 -12.015 1.00 92.00 153 ALA A O 1
ATOM 1227 N N . MET A 1 154 ? 5.011 8.742 -12.186 1.00 90.25 154 MET A N 1
ATOM 1228 C CA . MET A 1 154 ? 6.047 9.741 -12.449 1.00 90.25 154 MET A CA 1
ATOM 1229 C C . MET A 1 154 ? 5.744 10.544 -13.717 1.00 90.25 154 MET A C 1
ATOM 1231 O O . MET A 1 154 ? 5.791 11.772 -13.684 1.00 90.25 154 MET A O 1
ATOM 1235 N N . ALA A 1 155 ? 5.383 9.878 -14.817 1.00 91.62 155 ALA A N 1
ATOM 1236 C CA . ALA A 1 155 ? 5.027 10.556 -16.061 1.00 91.62 155 ALA A CA 1
ATOM 1237 C C . ALA A 1 155 ? 3.814 11.488 -15.883 1.00 91.62 155 ALA A C 1
ATOM 1239 O O . ALA A 1 155 ? 3.818 12.609 -16.394 1.00 91.62 155 ALA A O 1
ATOM 1240 N N . ALA A 1 156 ? 2.801 11.060 -15.121 1.00 92.25 156 ALA A N 1
ATOM 1241 C CA . ALA A 1 156 ? 1.629 11.874 -14.808 1.00 92.25 156 ALA A CA 1
ATOM 1242 C C . ALA A 1 156 ? 1.976 13.096 -13.938 1.00 92.25 156 ALA A C 1
ATOM 1244 O O . ALA A 1 156 ? 1.510 14.201 -14.222 1.00 92.25 156 ALA A O 1
ATOM 1245 N N . VAL A 1 157 ? 2.827 12.926 -12.920 1.00 89.44 157 VAL A N 1
ATOM 1246 C CA . VAL A 1 157 ? 3.312 14.029 -12.074 1.00 89.44 157 VAL A CA 1
ATOM 1247 C C . VAL A 1 157 ? 4.108 15.033 -12.902 1.00 89.44 157 VAL A C 1
ATOM 1249 O O . VAL A 1 157 ? 3.817 16.225 -12.851 1.00 89.44 157 VAL A O 1
ATOM 1252 N N . VAL A 1 158 ? 5.066 14.567 -13.709 1.00 89.12 158 VAL A N 1
ATOM 1253 C CA . VAL A 1 158 ? 5.872 15.432 -14.585 1.00 89.12 158 VAL A CA 1
ATOM 1254 C C . VAL A 1 158 ? 4.973 16.208 -15.535 1.00 89.12 158 VAL A C 1
ATOM 1256 O O . VAL A 1 158 ? 5.104 17.425 -15.637 1.00 89.12 158 VAL A O 1
ATOM 1259 N N . ARG A 1 159 ? 4.018 15.531 -16.180 1.00 91.12 159 ARG A N 1
ATOM 1260 C CA . ARG A 1 159 ? 3.039 16.181 -17.050 1.00 91.12 159 ARG A CA 1
ATOM 1261 C C . ARG A 1 159 ? 2.279 17.284 -16.313 1.00 91.12 159 ARG A C 1
ATOM 1263 O O . ARG A 1 159 ? 2.248 18.412 -16.792 1.00 91.12 159 ARG A O 1
ATOM 1270 N N . GLY A 1 160 ? 1.733 16.983 -15.136 1.00 90.69 160 GLY A N 1
ATOM 1271 C CA . GLY A 1 160 ? 0.981 17.951 -14.337 1.00 90.69 160 GLY A CA 1
ATOM 1272 C C . GLY A 1 160 ? 1.821 19.128 -13.825 1.00 90.69 160 GLY A C 1
ATOM 1273 O O . GLY A 1 160 ? 1.282 20.215 -13.629 1.00 90.69 160 GLY A O 1
ATOM 1274 N N . LEU A 1 161 ? 3.127 18.941 -13.612 1.00 87.19 161 LEU A N 1
ATOM 1275 C CA . LEU A 1 161 ? 4.052 20.028 -13.276 1.00 87.19 161 LEU A CA 1
ATOM 1276 C C . LEU A 1 161 ? 4.350 20.903 -14.498 1.00 87.19 161 LEU A C 1
ATOM 1278 O O . LEU A 1 161 ? 4.245 22.122 -14.410 1.00 87.19 161 LEU A O 1
ATOM 1282 N N . VAL A 1 162 ? 4.675 20.290 -15.638 1.00 89.50 162 VAL A N 1
ATOM 1283 C CA . VAL A 1 162 ? 5.013 20.992 -16.886 1.00 89.50 162 VAL A CA 1
ATOM 1284 C C . VAL A 1 162 ? 3.830 21.801 -17.415 1.00 89.50 162 VAL A C 1
ATOM 1286 O O . VAL A 1 162 ? 4.013 22.945 -17.824 1.00 89.50 162 VAL A O 1
ATOM 1289 N N . GLU A 1 163 ? 2.615 21.249 -17.376 1.00 91.50 163 GLU A N 1
ATOM 1290 C CA . GLU A 1 163 ? 1.398 21.930 -17.845 1.00 91.50 163 GLU A CA 1
ATOM 1291 C C . GLU A 1 163 ? 1.088 23.215 -17.057 1.00 91.50 163 GLU A C 1
ATOM 1293 O O . GLU A 1 163 ? 0.441 24.114 -17.590 1.00 91.50 163 GLU A O 1
ATOM 1298 N N . LYS A 1 164 ? 1.579 23.337 -15.816 1.00 90.12 164 LYS A N 1
ATOM 1299 C CA . LYS A 1 164 ? 1.394 24.528 -14.970 1.00 90.12 164 LYS A CA 1
ATOM 1300 C C . LYS A 1 164 ? 2.427 25.631 -15.216 1.00 90.12 164 LYS A C 1
ATOM 1302 O O . LYS A 1 164 ? 2.257 26.730 -14.691 1.00 90.12 164 LYS A O 1
ATOM 1307 N N . LEU A 1 165 ? 3.503 25.359 -15.957 1.00 89.19 165 LEU A N 1
ATOM 1308 C CA . LEU A 1 165 ? 4.572 26.331 -16.191 1.00 89.19 165 LEU A CA 1
ATOM 1309 C C . LEU A 1 165 ? 4.237 27.278 -17.357 1.00 89.19 165 LEU A C 1
ATOM 1311 O O . LEU A 1 165 ? 3.639 26.852 -18.351 1.00 89.19 165 LEU A O 1
ATOM 1315 N N . PRO A 1 166 ? 4.665 28.554 -17.296 1.00 91.50 166 PRO A N 1
ATOM 1316 C CA . PRO A 1 166 ? 4.630 29.426 -18.464 1.00 91.50 166 PRO A CA 1
ATOM 1317 C C . PRO A 1 166 ? 5.516 28.843 -19.571 1.00 91.50 166 PRO A C 1
ATOM 1319 O O . PRO A 1 166 ? 6.551 28.243 -19.293 1.00 91.50 166 PRO A O 1
ATOM 1322 N N . LEU A 1 167 ? 5.119 29.030 -20.834 1.00 92.62 167 LEU A N 1
ATOM 1323 C CA . LEU A 1 167 ? 5.830 28.480 -22.000 1.00 92.62 167 LEU A CA 1
ATOM 1324 C C . LEU A 1 167 ? 5.960 26.941 -21.977 1.00 92.62 167 LEU A C 1
ATOM 1326 O O . LEU A 1 167 ? 6.925 26.384 -22.503 1.00 92.62 167 LEU A O 1
ATOM 1330 N N . SER A 1 168 ? 4.974 26.239 -21.406 1.00 89.44 168 SER A N 1
ATOM 1331 C CA . SER A 1 168 ? 4.947 24.771 -21.321 1.00 89.44 168 SER A CA 1
ATOM 1332 C C . SER A 1 168 ? 5.186 24.075 -22.665 1.00 89.44 168 SER A C 1
ATOM 1334 O O . SER A 1 168 ? 5.855 23.049 -22.695 1.00 89.44 168 SER A O 1
ATOM 1336 N N . PHE A 1 169 ? 4.745 24.653 -23.789 1.00 92.12 169 PHE A N 1
ATOM 1337 C CA . PHE A 1 169 ? 5.005 24.120 -25.134 1.00 92.12 169 PHE A CA 1
ATOM 1338 C C . PHE A 1 169 ? 6.504 24.003 -25.476 1.00 92.12 169 PHE A C 1
ATOM 1340 O O . PHE A 1 169 ? 6.893 23.073 -26.177 1.00 92.12 169 PHE A O 1
ATOM 1347 N N . ALA A 1 170 ? 7.346 24.918 -24.982 1.00 92.44 170 ALA A N 1
ATOM 1348 C CA . ALA A 1 170 ? 8.791 24.907 -25.212 1.00 92.44 170 ALA A CA 1
ATOM 1349 C C . ALA A 1 170 ? 9.528 24.036 -24.182 1.00 92.44 170 ALA A C 1
ATOM 1351 O O . ALA A 1 170 ? 10.517 23.383 -24.507 1.00 92.44 170 ALA A O 1
ATOM 1352 N N . ILE A 1 171 ? 9.029 23.999 -22.942 1.00 89.88 171 ILE A N 1
ATOM 1353 C CA . ILE A 1 171 ? 9.629 23.234 -21.838 1.00 89.88 171 ILE A CA 1
ATOM 1354 C C . ILE A 1 171 ? 9.294 21.741 -21.948 1.00 89.88 171 ILE A C 1
ATOM 1356 O O . ILE A 1 171 ? 10.129 20.896 -21.623 1.00 89.88 171 ILE A O 1
ATOM 1360 N N . ALA A 1 172 ? 8.095 21.396 -22.422 1.00 92.31 172 ALA A N 1
ATOM 1361 C CA . ALA A 1 172 ? 7.602 20.023 -22.448 1.00 92.31 172 ALA A CA 1
ATOM 1362 C C . ALA A 1 172 ? 8.523 19.051 -23.202 1.00 92.31 172 ALA A C 1
ATOM 1364 O O . ALA A 1 172 ? 8.869 18.029 -22.607 1.00 92.31 172 ALA A O 1
ATOM 1365 N N . PRO A 1 173 ? 8.994 19.328 -24.436 1.00 94.00 173 PRO A N 1
ATOM 1366 C CA . PRO A 1 173 ? 9.894 18.412 -25.138 1.00 94.00 173 PRO A CA 1
ATOM 1367 C C . PRO A 1 173 ? 11.187 18.133 -24.362 1.00 94.00 173 PRO A C 1
ATOM 1369 O O . PRO A 1 173 ? 11.647 16.995 -24.322 1.00 94.00 173 PRO A O 1
ATOM 1372 N N . VAL A 1 174 ? 11.741 19.152 -23.696 1.00 91.44 174 VAL A N 1
ATOM 1373 C CA . VAL A 1 174 ? 12.963 19.024 -22.888 1.00 91.44 174 VAL A CA 1
ATOM 1374 C C . VAL A 1 174 ? 12.696 18.193 -21.634 1.00 91.44 174 VAL A C 1
ATOM 1376 O O . VAL A 1 174 ? 13.430 17.246 -21.356 1.00 91.44 174 VAL A O 1
ATOM 1379 N N . ALA A 1 175 ? 11.622 18.501 -20.902 1.00 88.88 175 ALA A N 1
ATOM 1380 C CA . ALA A 1 175 ? 11.254 17.788 -19.682 1.00 88.88 175 ALA A CA 1
ATOM 1381 C C . ALA A 1 175 ? 10.936 16.309 -19.957 1.00 88.88 175 ALA A C 1
ATOM 1383 O O . ALA A 1 175 ? 11.486 15.423 -19.302 1.00 88.88 175 ALA A O 1
ATOM 1384 N N . PHE A 1 176 ? 10.103 16.023 -20.963 1.00 92.44 176 PHE A N 1
ATOM 1385 C CA . PHE A 1 176 ? 9.788 14.648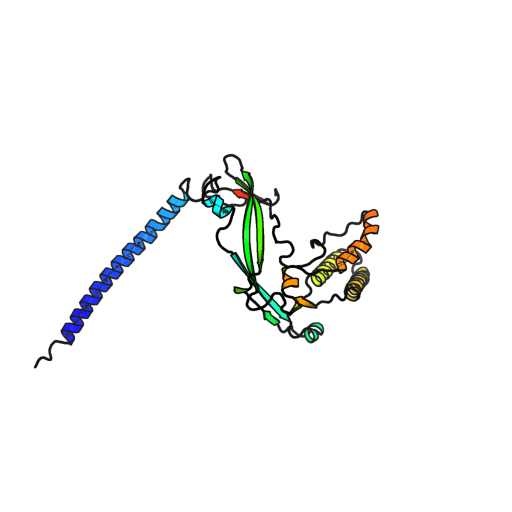 -21.353 1.00 92.44 176 PHE A CA 1
ATOM 1386 C C . PHE A 1 176 ? 10.999 13.923 -21.949 1.00 92.44 176 PHE A C 1
ATOM 1388 O O . PHE A 1 176 ? 11.164 12.733 -21.691 1.00 92.44 176 PHE A O 1
ATOM 1395 N N . GLY A 1 177 ? 11.877 14.619 -22.677 1.00 92.94 177 GLY A N 1
ATOM 1396 C CA . GLY A 1 177 ? 13.143 14.066 -23.156 1.00 92.94 177 GLY A CA 1
ATOM 1397 C C . GLY A 1 177 ? 14.051 13.618 -22.009 1.00 92.94 177 GLY A C 1
ATOM 1398 O O . GLY A 1 177 ? 14.529 12.485 -22.016 1.00 92.94 177 GLY A O 1
ATOM 1399 N N . ALA A 1 178 ? 14.226 14.458 -20.985 1.00 90.31 178 ALA A N 1
ATOM 1400 C CA . ALA A 1 178 ? 15.018 14.126 -19.800 1.00 90.31 178 ALA A CA 1
ATOM 1401 C C . ALA A 1 178 ? 14.441 12.926 -19.030 1.00 90.31 178 ALA A C 1
ATOM 1403 O O . ALA A 1 178 ? 15.175 12.009 -18.665 1.00 90.31 178 ALA A O 1
ATOM 1404 N N . VAL A 1 179 ? 13.119 12.887 -18.837 1.00 91.12 179 VAL A N 1
ATOM 1405 C CA . VAL A 1 179 ? 12.443 11.749 -18.193 1.00 91.12 179 VAL A CA 1
ATOM 1406 C C . VAL A 1 179 ? 12.580 10.473 -19.022 1.00 91.12 179 VAL A C 1
ATOM 1408 O O . VAL A 1 179 ? 12.854 9.413 -18.466 1.00 91.12 179 VAL A O 1
ATOM 1411 N N . ASN A 1 180 ? 12.459 10.559 -20.348 1.00 92.94 180 ASN A N 1
ATOM 1412 C CA . ASN A 1 180 ? 12.654 9.409 -21.224 1.00 92.94 180 ASN A CA 1
ATOM 1413 C C . ASN A 1 180 ? 14.094 8.874 -21.153 1.00 92.94 180 ASN A C 1
ATOM 1415 O O . ASN A 1 180 ? 14.287 7.663 -21.115 1.00 92.94 180 ASN A O 1
ATOM 1419 N N . VAL A 1 181 ? 15.100 9.753 -21.062 1.00 92.00 181 VAL A N 1
ATOM 1420 C CA . VAL A 1 181 ? 16.492 9.339 -20.821 1.00 92.00 181 VAL A CA 1
ATOM 1421 C C . VAL A 1 181 ? 16.611 8.594 -19.492 1.00 92.00 181 VAL A C 1
ATOM 1423 O O . VAL A 1 181 ? 17.209 7.524 -19.477 1.00 92.00 181 VAL A O 1
ATOM 1426 N N . LEU A 1 182 ? 16.001 9.085 -18.406 1.00 92.12 182 LEU A N 1
ATOM 1427 C CA . LEU A 1 182 ? 15.994 8.380 -17.116 1.00 92.12 182 LEU A CA 1
ATOM 1428 C C . LEU A 1 182 ? 15.328 6.999 -17.207 1.00 92.12 182 LEU A C 1
ATOM 1430 O O . LEU A 1 182 ? 15.839 6.029 -16.653 1.00 92.12 182 LEU A O 1
ATOM 1434 N N . PHE A 1 183 ? 14.210 6.881 -17.925 1.00 93.81 183 PHE A N 1
ATOM 1435 C CA . PHE A 1 183 ? 13.565 5.586 -18.159 1.00 93.81 183 PHE A CA 1
ATOM 1436 C C . PHE A 1 183 ? 14.492 4.631 -18.915 1.00 93.81 183 PHE A C 1
ATOM 1438 O O . PHE A 1 183 ? 14.707 3.502 -18.474 1.00 93.81 183 PHE A O 1
ATOM 1445 N N . MET A 1 184 ? 15.122 5.102 -19.992 1.00 91.44 184 MET A N 1
ATOM 1446 C CA . MET A 1 184 ? 16.040 4.294 -20.793 1.00 91.44 184 MET A CA 1
ATOM 1447 C C . MET A 1 184 ? 17.291 3.863 -20.017 1.00 91.44 184 MET A C 1
ATOM 1449 O O . MET A 1 184 ? 17.665 2.694 -20.087 1.00 91.44 184 MET A O 1
ATOM 1453 N N . THR A 1 185 ? 17.929 4.761 -19.258 1.00 91.94 185 THR A N 1
ATOM 1454 C CA . THR A 1 185 ? 19.159 4.442 -18.508 1.00 91.94 185 THR A CA 1
ATOM 1455 C C . THR A 1 185 ? 18.915 3.454 -17.373 1.00 91.94 185 THR A C 1
ATOM 1457 O O . THR A 1 185 ? 19.793 2.652 -17.062 1.00 91.94 185 THR A O 1
ATOM 1460 N N . HIS A 1 186 ? 17.720 3.468 -16.782 1.00 92.06 186 HIS A N 1
ATOM 1461 C CA . HIS A 1 186 ? 17.325 2.516 -15.745 1.00 92.06 186 HIS A CA 1
ATOM 1462 C C . HIS A 1 186 ? 16.685 1.232 -16.288 1.00 92.06 186 HIS A C 1
ATOM 1464 O O . HIS A 1 186 ? 16.348 0.348 -15.499 1.00 92.06 186 HIS A O 1
ATOM 1470 N N . GLY A 1 187 ? 16.519 1.107 -17.609 1.00 91.62 187 GLY A N 1
ATOM 1471 C CA . GLY A 1 187 ? 15.811 -0.021 -18.217 1.00 91.62 187 GLY A CA 1
ATOM 1472 C C . GLY A 1 187 ? 14.341 -0.100 -17.790 1.00 91.62 187 GLY A C 1
ATOM 1473 O O . GLY A 1 187 ? 13.752 -1.180 -17.789 1.00 91.62 187 GLY A O 1
ATOM 1474 N N . GLU A 1 188 ? 13.753 1.027 -17.390 1.00 93.12 188 GLU A N 1
ATOM 1475 C CA . GLU A 1 188 ? 12.354 1.118 -16.996 1.00 93.12 188 GLU A CA 1
ATOM 1476 C C . GLU A 1 188 ? 11.488 1.412 -18.225 1.00 93.12 188 GLU A C 1
ATOM 1478 O O . GLU A 1 188 ? 11.800 2.264 -19.055 1.00 93.12 188 GLU A O 1
ATOM 1483 N N . GLY A 1 189 ? 10.372 0.698 -18.345 1.00 91.81 189 GLY A N 1
ATOM 1484 C CA . GLY A 1 189 ? 9.420 0.864 -19.439 1.00 91.81 189 GLY A CA 1
ATOM 1485 C C . GLY A 1 189 ? 7.977 0.868 -18.953 1.00 91.81 189 GLY A C 1
ATOM 1486 O O . GLY A 1 189 ? 7.706 0.662 -17.770 1.00 91.81 189 GLY A O 1
ATOM 1487 N N . LEU A 1 190 ? 7.040 1.072 -19.888 1.00 92.50 190 LEU A N 1
ATOM 1488 C CA . LEU A 1 190 ? 5.595 1.068 -19.614 1.00 92.50 190 LEU A CA 1
ATOM 1489 C C . LEU A 1 190 ? 5.120 -0.245 -18.981 1.00 92.50 190 LEU A C 1
ATOM 1491 O O . LEU A 1 190 ? 4.220 -0.234 -18.146 1.00 92.50 190 LEU A O 1
ATOM 1495 N N . LEU A 1 191 ? 5.698 -1.367 -19.408 1.00 95.31 191 LEU A N 1
ATOM 1496 C CA . LEU A 1 191 ? 5.423 -2.683 -18.851 1.00 95.31 191 LEU A CA 1
ATOM 1497 C C . LEU A 1 191 ? 6.594 -3.121 -17.986 1.00 95.31 191 LEU A C 1
ATOM 1499 O O . LEU A 1 191 ? 7.747 -2.870 -18.339 1.00 95.31 191 LEU A O 1
ATOM 1503 N N . LYS A 1 192 ? 6.291 -3.817 -16.895 1.00 95.06 192 LYS A N 1
ATOM 1504 C CA . LYS A 1 192 ? 7.287 -4.428 -16.028 1.00 95.06 192 LYS A CA 1
ATOM 1505 C C . LYS A 1 192 ? 6.947 -5.891 -15.798 1.00 95.06 192 LYS A C 1
ATOM 1507 O O . LYS A 1 192 ? 5.806 -6.235 -15.483 1.00 95.06 192 LYS A O 1
ATOM 1512 N N . GLU A 1 193 ? 7.960 -6.724 -15.982 1.00 96.00 193 GLU A N 1
ATOM 1513 C CA . GLU A 1 193 ? 7.948 -8.123 -15.580 1.00 96.00 193 GLU A CA 1
ATOM 1514 C C . GLU A 1 193 ? 8.425 -8.202 -14.132 1.00 96.00 193 GLU A C 1
ATOM 1516 O O . GLU A 1 193 ? 9.450 -7.617 -13.776 1.00 96.00 193 GLU A O 1
ATOM 1521 N N . MET A 1 194 ? 7.658 -8.879 -13.288 1.00 95.88 194 MET A N 1
ATOM 1522 C CA . MET A 1 194 ? 7.943 -9.012 -11.862 1.00 95.88 194 MET A CA 1
ATOM 1523 C C . MET A 1 194 ? 7.292 -10.278 -11.311 1.00 95.88 194 MET A C 1
ATOM 1525 O O . MET A 1 194 ? 6.522 -10.943 -12.007 1.00 95.88 194 MET A O 1
ATOM 1529 N N . THR A 1 195 ? 7.594 -10.624 -10.066 1.00 97.25 195 THR A N 1
ATOM 1530 C CA . THR A 1 195 ? 6.839 -11.647 -9.340 1.00 97.25 195 THR A CA 1
ATOM 1531 C C . THR A 1 195 ? 5.634 -11.037 -8.624 1.00 97.25 195 THR A C 1
ATOM 1533 O O . THR A 1 195 ? 5.529 -9.821 -8.450 1.00 97.25 195 THR A O 1
ATOM 1536 N N . VAL A 1 196 ? 4.702 -11.872 -8.175 1.00 95.75 196 VAL A N 1
ATOM 1537 C CA . VAL A 1 196 ? 3.596 -11.410 -7.324 1.00 95.75 196 VAL A CA 1
ATOM 1538 C C . VAL A 1 196 ? 4.105 -10.895 -5.975 1.00 95.75 196 VAL A C 1
ATOM 1540 O O . VAL A 1 196 ? 3.578 -9.904 -5.471 1.00 95.75 196 VAL A O 1
ATOM 1543 N N . ALA A 1 197 ? 5.158 -11.506 -5.421 1.00 94.75 197 ALA A N 1
ATOM 1544 C CA . ALA A 1 197 ? 5.834 -11.014 -4.221 1.00 94.75 197 ALA A CA 1
ATOM 1545 C C . ALA A 1 197 ? 6.340 -9.583 -4.432 1.00 94.75 197 ALA A C 1
ATOM 1547 O O . ALA A 1 197 ? 6.037 -8.710 -3.626 1.00 94.75 197 ALA A O 1
ATOM 1548 N N . ASP A 1 198 ? 7.015 -9.316 -5.555 1.00 95.44 198 ASP A N 1
ATOM 1549 C CA . ASP A 1 198 ? 7.504 -7.974 -5.891 1.00 95.44 198 ASP A CA 1
ATOM 1550 C C . ASP A 1 198 ? 6.365 -6.945 -5.915 1.00 95.44 198 ASP A C 1
ATOM 1552 O O . ASP A 1 198 ? 6.485 -5.869 -5.333 1.00 95.44 198 ASP A O 1
ATOM 1556 N N . LEU A 1 199 ? 5.231 -7.270 -6.546 1.00 94.62 199 LEU A N 1
ATOM 1557 C CA . LEU A 1 199 ? 4.069 -6.378 -6.609 1.00 94.62 199 LEU A CA 1
ATOM 1558 C C . LEU A 1 199 ? 3.491 -6.062 -5.221 1.00 94.62 199 LEU A C 1
ATOM 1560 O O . LEU A 1 199 ? 3.075 -4.929 -4.954 1.00 94.62 199 LEU A O 1
ATOM 1564 N N . VAL A 1 200 ? 3.399 -7.067 -4.352 1.00 93.00 200 VAL A N 1
ATOM 1565 C CA . VAL A 1 200 ? 2.716 -6.938 -3.062 1.00 93.00 200 VAL A CA 1
ATOM 1566 C C . VAL A 1 200 ? 3.653 -6.395 -1.984 1.00 93.00 200 VAL A C 1
ATOM 1568 O O . VAL A 1 200 ? 3.323 -5.407 -1.326 1.00 93.00 200 VAL A O 1
ATOM 1571 N N . GLU A 1 201 ? 4.815 -7.015 -1.814 1.00 90.62 201 GLU A N 1
ATOM 1572 C CA . GLU A 1 201 ? 5.794 -6.721 -0.761 1.00 90.62 201 GLU A CA 1
ATOM 1573 C C . GLU A 1 201 ? 6.738 -5.586 -1.137 1.00 90.62 201 GLU A C 1
ATOM 1575 O O . GLU A 1 201 ? 7.220 -4.875 -0.257 1.00 90.62 201 GLU A O 1
ATOM 1580 N N . GLY A 1 202 ? 6.946 -5.378 -2.433 1.00 93.00 202 GLY A N 1
ATOM 1581 C CA . GLY A 1 202 ? 7.574 -4.200 -2.998 1.00 93.00 202 GLY A CA 1
ATOM 1582 C C . GLY A 1 202 ? 8.864 -4.469 -3.763 1.00 93.00 202 GLY A C 1
ATOM 1583 O O . GLY A 1 202 ? 9.728 -5.227 -3.326 1.00 93.00 202 GLY A O 1
ATOM 1584 N N . TYR A 1 203 ? 9.030 -3.754 -4.874 1.00 92.94 203 TYR A N 1
ATOM 1585 C CA . TYR A 1 203 ? 10.239 -3.743 -5.695 1.00 92.94 203 TYR A CA 1
ATOM 1586 C C . TYR A 1 203 ? 10.883 -2.349 -5.727 1.00 92.94 203 TYR A C 1
ATOM 1588 O O . TYR A 1 203 ? 10.183 -1.339 -5.614 1.00 92.94 203 TYR A O 1
ATOM 1596 N N . PRO A 1 204 ? 12.218 -2.259 -5.883 1.00 91.19 204 PRO A N 1
ATOM 1597 C CA . PRO A 1 204 ? 12.915 -0.978 -5.943 1.00 91.19 204 PRO A CA 1
ATOM 1598 C C . PRO A 1 204 ? 12.608 -0.228 -7.243 1.00 91.19 204 PRO A C 1
ATOM 1600 O O . PRO A 1 204 ? 12.665 -0.800 -8.333 1.00 91.19 204 PRO A O 1
ATOM 1603 N N . PHE A 1 205 ? 12.365 1.075 -7.129 1.00 91.31 205 PHE A N 1
ATOM 1604 C CA . PHE A 1 205 ? 12.206 2.000 -8.243 1.00 91.31 205 PHE A CA 1
ATOM 1605 C C . PHE A 1 205 ? 13.418 2.937 -8.322 1.00 91.31 205 PHE A C 1
ATOM 1607 O O . PHE A 1 205 ? 13.417 4.070 -7.843 1.00 91.31 205 PHE A O 1
ATOM 1614 N N . ARG A 1 206 ? 14.481 2.425 -8.953 1.00 87.56 206 ARG A N 1
ATOM 1615 C CA . ARG A 1 206 ? 15.845 2.989 -8.930 1.00 87.56 206 ARG A CA 1
ATOM 1616 C C . ARG A 1 206 ? 15.987 4.394 -9.512 1.00 87.56 206 ARG A C 1
ATOM 1618 O O . ARG A 1 206 ? 17.003 5.045 -9.299 1.00 87.56 206 ARG A O 1
ATOM 1625 N N . ILE A 1 207 ? 14.997 4.860 -10.268 1.00 89.44 207 ILE A N 1
ATOM 1626 C CA . ILE A 1 207 ? 15.004 6.222 -10.809 1.00 89.44 207 ILE A CA 1
ATOM 1627 C C . ILE A 1 207 ? 14.999 7.243 -9.674 1.00 89.44 207 ILE A C 1
ATOM 1629 O O . ILE A 1 207 ? 15.665 8.270 -9.782 1.00 89.44 207 ILE A O 1
ATOM 1633 N N . LEU A 1 208 ? 14.294 6.953 -8.577 1.00 85.81 208 LEU A N 1
ATOM 1634 C CA . LEU A 1 208 ? 14.265 7.846 -7.423 1.00 85.81 208 LEU A CA 1
ATOM 1635 C C . LEU A 1 208 ? 15.640 7.971 -6.768 1.00 85.81 208 LEU A C 1
ATOM 1637 O O . LEU A 1 208 ? 16.031 9.081 -6.436 1.00 85.81 208 LEU A O 1
ATOM 1641 N N . ASP A 1 20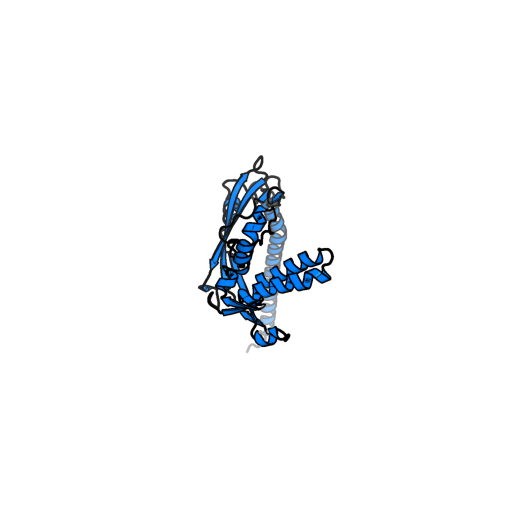9 ? 16.422 6.890 -6.712 1.00 85.25 209 ASP A N 1
ATOM 1642 C CA . ASP A 1 209 ? 17.793 6.940 -6.188 1.00 85.25 209 ASP A CA 1
ATOM 1643 C C . ASP A 1 209 ? 18.671 7.906 -7.005 1.00 85.25 209 ASP A C 1
ATOM 1645 O O . ASP A 1 209 ? 19.429 8.705 -6.451 1.00 85.25 209 ASP A O 1
ATOM 1649 N N . THR A 1 210 ? 18.549 7.877 -8.336 1.00 85.25 210 THR A N 1
ATOM 1650 C CA . THR A 1 210 ? 19.263 8.809 -9.224 1.00 85.25 210 THR A CA 1
ATOM 1651 C C . THR A 1 210 ? 18.792 10.241 -9.031 1.00 85.25 210 THR A C 1
ATOM 1653 O O . THR A 1 210 ? 19.612 11.156 -8.967 1.00 85.25 210 THR A O 1
ATOM 1656 N N . ILE A 1 211 ? 17.481 10.451 -8.919 1.00 82.88 211 ILE A N 1
ATOM 1657 C CA . ILE A 1 211 ? 16.900 11.770 -8.669 1.00 82.88 211 ILE A CA 1
ATOM 1658 C C . ILE A 1 211 ? 17.401 12.330 -7.329 1.00 82.88 211 ILE A C 1
ATOM 1660 O O . ILE A 1 211 ? 17.814 13.489 -7.272 1.00 82.88 211 ILE A O 1
ATOM 1664 N N . ASP A 1 212 ? 17.452 11.516 -6.278 1.00 80.31 212 ASP A N 1
ATOM 1665 C CA . ASP A 1 212 ? 17.978 11.911 -4.971 1.00 80.31 212 ASP A CA 1
ATOM 1666 C C . ASP A 1 212 ? 19.448 12.340 -5.079 1.00 80.31 212 ASP A C 1
ATOM 1668 O O . ASP A 1 212 ? 19.846 13.378 -4.551 1.00 80.31 212 ASP A O 1
ATOM 1672 N N . VAL A 1 213 ? 20.271 11.585 -5.815 1.00 82.81 213 VAL A N 1
ATOM 1673 C CA . VAL A 1 213 ? 21.679 11.939 -6.060 1.00 82.81 213 VAL A CA 1
ATOM 1674 C C . VAL A 1 213 ? 21.806 13.249 -6.839 1.00 82.81 213 VAL A C 1
ATOM 1676 O O . VAL A 1 213 ? 22.586 14.116 -6.442 1.00 82.81 213 VAL A O 1
ATOM 1679 N N . LEU A 1 214 ? 21.035 13.419 -7.914 1.00 79.75 214 LEU A N 1
ATOM 1680 C CA . LEU A 1 214 ? 21.076 14.615 -8.760 1.00 79.75 214 LEU A CA 1
ATOM 1681 C C . LEU A 1 214 ? 20.590 15.871 -8.032 1.00 79.75 214 LEU A C 1
ATOM 1683 O O . LEU A 1 214 ? 21.043 16.974 -8.334 1.00 79.75 214 LEU A O 1
ATOM 1687 N N . THR A 1 215 ? 19.677 15.723 -7.074 1.00 76.12 215 THR A N 1
ATOM 1688 C CA . THR A 1 215 ? 19.067 16.863 -6.382 1.00 76.12 215 THR A CA 1
ATOM 1689 C C . THR A 1 215 ? 19.733 17.233 -5.071 1.00 76.12 215 THR A C 1
ATOM 1691 O O . THR A 1 215 ? 19.568 18.370 -4.636 1.00 76.12 215 THR A O 1
ATOM 1694 N N . LYS A 1 216 ? 20.574 16.371 -4.485 1.00 79.88 216 LYS A N 1
ATOM 1695 C CA . LYS A 1 216 ? 21.395 16.708 -3.306 1.00 79.88 216 LYS A CA 1
ATOM 1696 C C . LYS A 1 216 ? 22.098 18.072 -3.425 1.00 79.88 216 LYS A C 1
ATOM 1698 O O . LYS A 1 216 ? 21.906 18.886 -2.522 1.00 79.88 216 LYS A O 1
ATOM 1703 N N . PRO A 1 217 ? 22.822 18.404 -4.514 1.00 80.44 217 PRO A N 1
ATOM 1704 C CA . PRO A 1 217 ? 23.423 19.732 -4.660 1.00 80.44 217 PRO A CA 1
ATOM 1705 C C . PRO A 1 217 ? 22.387 20.861 -4.728 1.00 80.44 217 PRO A C 1
ATOM 1707 O O . PRO A 1 217 ? 22.624 21.943 -4.208 1.00 80.44 217 PRO A O 1
ATOM 1710 N N . LEU A 1 218 ? 21.217 20.612 -5.324 1.00 75.50 218 LEU A N 1
ATOM 1711 C CA . LEU A 1 218 ? 20.137 21.596 -5.461 1.00 75.50 218 LEU A CA 1
ATOM 1712 C C . LEU A 1 218 ? 19.447 21.903 -4.127 1.00 75.50 218 LEU A C 1
ATOM 1714 O O . LEU A 1 218 ? 18.994 23.030 -3.919 1.00 75.50 218 LEU A O 1
ATOM 1718 N N . THR A 1 219 ? 19.420 20.942 -3.198 1.00 74.50 219 THR A N 1
ATOM 1719 C CA . THR A 1 219 ? 18.878 21.172 -1.851 1.00 74.50 219 THR A CA 1
ATOM 1720 C C . THR A 1 219 ? 19.677 22.210 -1.062 1.00 74.50 219 THR A C 1
ATOM 1722 O O . THR A 1 219 ? 19.077 22.949 -0.281 1.00 74.50 219 THR A O 1
ATOM 1725 N N . TRP A 1 220 ? 20.987 22.353 -1.323 1.00 75.94 220 TRP A N 1
ATOM 1726 C CA . TRP A 1 220 ? 21.808 23.445 -0.775 1.00 75.94 220 TRP A CA 1
ATOM 1727 C C . TRP A 1 220 ? 21.239 24.815 -1.163 1.00 75.94 220 TRP A C 1
ATOM 1729 O O . TRP A 1 220 ? 21.217 25.742 -0.358 1.00 75.94 220 TRP A O 1
ATOM 1739 N N . PHE A 1 221 ? 20.730 24.939 -2.389 1.00 73.19 221 PHE A N 1
ATOM 1740 C CA . PHE A 1 221 ? 20.155 26.171 -2.930 1.00 73.19 221 PHE A CA 1
ATOM 1741 C C . PHE A 1 221 ? 18.663 26.348 -2.589 1.00 73.19 221 PHE A C 1
ATOM 1743 O O . PHE A 1 221 ? 18.000 27.212 -3.156 1.00 73.19 221 PHE A O 1
ATOM 1750 N N . GLY A 1 222 ? 18.114 25.542 -1.672 1.00 68.88 222 GLY A N 1
ATOM 1751 C CA . GLY A 1 222 ? 16.731 25.664 -1.200 1.00 68.88 222 GLY A CA 1
ATOM 1752 C C . GLY A 1 222 ? 15.671 25.027 -2.106 1.00 68.88 222 GLY A C 1
ATOM 1753 O O . GLY A 1 222 ? 14.480 25.165 -1.829 1.00 68.88 222 GLY A O 1
ATOM 1754 N N . ILE A 1 223 ? 16.067 24.299 -3.155 1.00 67.19 223 ILE A N 1
ATOM 1755 C CA . ILE A 1 223 ? 15.140 23.585 -4.042 1.00 67.19 223 ILE A CA 1
ATOM 1756 C C . ILE A 1 223 ? 14.874 22.193 -3.455 1.00 67.19 223 ILE A C 1
ATOM 1758 O O . ILE A 1 223 ? 15.763 21.343 -3.430 1.00 67.19 223 ILE A O 1
ATOM 1762 N N . LYS A 1 224 ? 13.648 21.951 -2.977 1.00 60.84 224 LYS A N 1
ATOM 1763 C CA . LYS A 1 224 ? 13.205 20.641 -2.475 1.00 60.84 224 LYS A CA 1
ATOM 1764 C C . LYS A 1 224 ? 12.301 19.967 -3.496 1.00 60.84 224 LYS A C 1
ATOM 1766 O O . LYS A 1 224 ? 11.343 20.575 -3.969 1.00 60.84 224 LYS A O 1
ATOM 1771 N N . LEU A 1 225 ? 12.594 18.711 -3.811 1.00 64.81 225 LEU A N 1
ATOM 1772 C CA . LEU A 1 225 ? 11.680 17.889 -4.590 1.00 64.81 225 LEU A CA 1
ATOM 1773 C C . LEU A 1 225 ? 10.441 17.518 -3.767 1.00 64.81 225 LEU A C 1
ATOM 1775 O O . LEU A 1 225 ? 10.527 17.427 -2.539 1.00 64.81 225 LEU A O 1
ATOM 1779 N N . PRO A 1 226 ? 9.294 17.299 -4.430 1.00 66.12 226 PRO A N 1
ATOM 1780 C CA . PRO A 1 226 ? 8.132 16.728 -3.771 1.00 66.12 226 PRO A CA 1
ATOM 1781 C C . PRO A 1 226 ? 8.466 15.336 -3.226 1.00 66.12 226 PRO A C 1
ATOM 1783 O O . PRO A 1 226 ? 9.142 14.550 -3.892 1.00 66.12 226 PRO A O 1
ATOM 1786 N N . ASP A 1 227 ? 7.967 15.041 -2.025 1.00 70.50 227 ASP A N 1
ATOM 1787 C CA . ASP A 1 227 ? 8.005 13.692 -1.464 1.00 70.50 227 ASP A CA 1
ATOM 1788 C C . ASP A 1 227 ? 7.302 12.734 -2.435 1.00 70.50 227 ASP A C 1
ATOM 1790 O O . ASP A 1 227 ? 6.168 12.967 -2.863 1.00 70.50 227 ASP A O 1
ATOM 1794 N N . THR A 1 228 ? 8.007 11.676 -2.820 1.00 70.81 228 THR A N 1
ATOM 1795 C CA . THR A 1 228 ? 7.520 10.669 -3.765 1.00 70.81 228 THR A CA 1
ATOM 1796 C C . THR A 1 228 ? 6.462 9.771 -3.132 1.00 70.81 228 THR A C 1
ATOM 1798 O O . THR A 1 228 ? 5.769 9.046 -3.848 1.00 70.81 228 THR A O 1
ATOM 1801 N N . GLY A 1 229 ? 6.337 9.792 -1.798 1.00 72.88 229 GLY A N 1
ATOM 1802 C CA . GLY A 1 229 ? 5.446 8.914 -1.049 1.00 72.88 229 GLY A CA 1
ATOM 1803 C C . GLY A 1 229 ? 5.856 7.441 -1.120 1.00 72.88 229 GLY A C 1
ATOM 1804 O O . GLY A 1 229 ? 5.047 6.573 -0.791 1.00 72.88 229 GLY A O 1
ATOM 1805 N N . MET A 1 230 ? 7.088 7.146 -1.559 1.00 80.06 230 MET A N 1
ATOM 1806 C CA . MET A 1 230 ? 7.655 5.799 -1.651 1.00 80.06 230 MET A CA 1
ATOM 1807 C C . MET A 1 230 ? 8.807 5.639 -0.650 1.00 80.06 230 MET A C 1
ATOM 1809 O O . MET A 1 230 ? 9.961 5.918 -0.982 1.00 80.06 230 MET A O 1
ATOM 1813 N N . PRO A 1 231 ? 8.528 5.168 0.579 1.00 80.81 231 PRO A N 1
ATOM 1814 C CA . PRO A 1 231 ? 9.566 4.830 1.541 1.00 80.81 231 PRO A CA 1
ATOM 1815 C C . PRO A 1 231 ? 10.595 3.878 0.932 1.00 80.81 231 PRO A C 1
ATOM 1817 O O . PRO A 1 231 ? 10.241 2.924 0.239 1.00 80.81 231 PRO A O 1
ATOM 1820 N N . GLN A 1 232 ? 11.876 4.145 1.196 1.00 81.69 232 GLN A N 1
ATOM 1821 C CA . GLN A 1 232 ? 13.001 3.347 0.689 1.00 81.69 232 GLN A CA 1
ATOM 1822 C C . GLN A 1 232 ? 13.044 3.228 -0.846 1.00 81.69 232 GLN A C 1
ATOM 1824 O O . GLN A 1 232 ? 13.623 2.272 -1.362 1.00 81.69 232 GLN A O 1
ATOM 1829 N N . ASN A 1 233 ? 12.408 4.158 -1.572 1.00 87.00 233 ASN A N 1
ATOM 1830 C CA . ASN A 1 233 ? 12.308 4.145 -3.031 1.00 87.00 233 ASN A CA 1
ATOM 1831 C C . ASN A 1 233 ? 11.749 2.818 -3.584 1.00 87.00 233 ASN A C 1
ATOM 1833 O O . ASN A 1 233 ? 12.102 2.388 -4.682 1.00 87.00 233 ASN A O 1
ATOM 1837 N N . LYS A 1 234 ? 10.868 2.151 -2.823 1.00 90.19 234 LYS A N 1
ATOM 1838 C CA . LYS A 1 234 ? 10.196 0.908 -3.217 1.00 90.19 234 LYS A CA 1
ATOM 1839 C C . LYS A 1 234 ? 8.714 1.134 -3.463 1.00 90.19 234 LYS A C 1
ATOM 1841 O O . LYS A 1 234 ? 8.039 1.848 -2.724 1.00 90.19 234 LYS A O 1
ATOM 1846 N N . PHE A 1 235 ? 8.196 0.442 -4.468 1.00 91.81 235 PHE A N 1
ATOM 1847 C CA . PHE A 1 235 ? 6.770 0.364 -4.729 1.00 91.81 235 PHE A CA 1
ATOM 1848 C C . PHE A 1 235 ? 6.266 -1.043 -4.438 1.00 91.81 235 PHE A C 1
ATOM 1850 O O . PHE A 1 235 ? 6.744 -1.994 -5.045 1.00 91.81 235 PHE A O 1
ATOM 1857 N N . GLY A 1 236 ? 5.262 -1.161 -3.571 1.00 91.81 236 GLY A N 1
ATOM 1858 C CA . GLY A 1 236 ? 4.503 -2.392 -3.360 1.00 91.81 236 GLY A CA 1
ATOM 1859 C C . GLY A 1 236 ? 3.155 -2.099 -2.712 1.00 91.81 236 GLY A C 1
ATOM 1860 O O . GLY A 1 236 ? 3.035 -1.169 -1.913 1.00 91.81 236 GLY A O 1
ATOM 1861 N N . LEU A 1 237 ? 2.131 -2.886 -3.044 1.00 88.81 237 LEU A N 1
ATOM 1862 C CA . LEU A 1 237 ? 0.753 -2.646 -2.587 1.00 88.81 237 LEU A CA 1
ATOM 1863 C C . LEU A 1 237 ? 0.602 -2.701 -1.057 1.00 88.81 237 LEU A C 1
ATOM 1865 O O . LEU A 1 237 ? -0.234 -1.989 -0.485 1.00 88.81 237 LEU A O 1
ATOM 1869 N N . LEU A 1 238 ? 1.400 -3.549 -0.404 1.00 87.06 238 LEU A N 1
ATOM 1870 C CA . LEU A 1 238 ? 1.433 -3.753 1.044 1.00 87.06 238 LEU A CA 1
ATOM 1871 C C . LEU A 1 238 ? 2.788 -3.391 1.679 1.00 87.06 238 LEU A C 1
ATOM 1873 O O . LEU A 1 238 ? 2.890 -3.460 2.904 1.00 87.06 238 LEU A O 1
ATOM 1877 N N . HIS A 1 239 ? 3.785 -2.953 0.894 1.00 83.12 239 HIS A N 1
ATOM 1878 C CA . HIS A 1 239 ? 5.157 -2.657 1.349 1.00 83.12 239 HIS A CA 1
ATOM 1879 C C . HIS A 1 239 ? 5.204 -1.787 2.618 1.00 83.12 239 HIS A C 1
ATOM 1881 O O . HIS A 1 239 ? 5.965 -2.054 3.542 1.00 83.12 239 HIS A O 1
ATOM 1887 N N . VAL A 1 240 ? 4.329 -0.780 2.691 1.00 81.25 240 VAL A N 1
ATOM 1888 C CA . VAL A 1 240 ? 4.261 0.204 3.788 1.00 81.25 240 VAL A CA 1
ATOM 1889 C C . VAL A 1 240 ? 3.093 -0.023 4.746 1.00 81.25 240 VAL A C 1
ATOM 1891 O O . VAL A 1 240 ? 2.778 0.839 5.558 1.00 81.25 240 VAL A O 1
ATOM 1894 N N . LYS A 1 241 ? 2.367 -1.137 4.609 1.00 82.12 241 LYS A N 1
ATOM 1895 C CA . LYS A 1 241 ? 1.159 -1.395 5.408 1.00 82.12 241 LYS A CA 1
ATOM 1896 C C . LYS A 1 241 ? 1.414 -2.327 6.582 1.00 82.12 241 LYS A C 1
ATOM 1898 O O . LYS A 1 241 ? 0.624 -2.333 7.526 1.00 82.12 241 LYS A O 1
ATOM 1903 N N . ASN A 1 242 ? 2.485 -3.115 6.527 1.00 85.31 242 ASN A N 1
ATOM 1904 C CA . ASN A 1 242 ? 2.795 -4.082 7.568 1.00 85.31 242 ASN A CA 1
ATOM 1905 C C . ASN A 1 242 ? 3.288 -3.364 8.833 1.00 85.31 242 ASN A C 1
ATOM 1907 O O . ASN A 1 242 ? 4.189 -2.532 8.761 1.00 85.31 242 ASN A O 1
ATOM 1911 N N . PHE A 1 243 ? 2.663 -3.651 9.977 1.00 86.44 243 PHE A N 1
ATOM 1912 C CA . PHE A 1 243 ? 2.980 -3.079 11.296 1.00 86.44 243 PHE A CA 1
ATOM 1913 C C . PHE A 1 243 ? 2.983 -1.543 11.365 1.00 86.44 243 PHE A C 1
ATOM 1915 O O . PHE A 1 243 ? 3.547 -0.950 12.281 1.00 86.44 243 PHE A O 1
ATOM 1922 N N . THR A 1 244 ? 2.339 -0.876 10.410 1.00 86.94 244 THR A N 1
ATOM 1923 C CA . THR A 1 244 ? 2.350 0.586 10.337 1.00 86.94 244 THR A CA 1
ATOM 1924 C C . THR A 1 244 ? 1.176 1.171 11.112 1.00 86.94 244 THR A C 1
ATOM 1926 O O . THR A 1 244 ? 0.042 0.698 11.001 1.00 86.94 244 THR A O 1
ATOM 1929 N N . LYS A 1 245 ? 1.453 2.211 11.906 1.00 91.25 245 LYS A N 1
ATOM 1930 C CA . LYS A 1 245 ? 0.451 2.929 12.699 1.00 91.25 245 LYS A CA 1
ATOM 1931 C C . LYS A 1 245 ? -0.365 3.858 11.807 1.00 91.25 245 LYS A C 1
ATOM 1933 O O . LYS A 1 245 ? 0.125 4.883 11.346 1.00 91.25 245 LYS A O 1
ATOM 1938 N N . GLY A 1 246 ? -1.626 3.510 11.588 1.00 90.81 246 GLY A N 1
ATOM 1939 C CA . GLY A 1 246 ? -2.622 4.409 11.022 1.00 90.81 246 GLY A CA 1
ATOM 1940 C C . GLY A 1 246 ? -3.254 5.280 12.105 1.00 90.81 246 GLY A C 1
ATOM 1941 O O . GLY A 1 246 ? -3.535 4.799 13.205 1.00 90.81 246 GLY A O 1
ATOM 1942 N N . GLY A 1 247 ? -3.536 6.539 11.773 1.00 90.06 247 GLY A N 1
ATOM 1943 C CA . GLY A 1 247 ? -4.171 7.496 12.678 1.00 90.06 247 GLY A CA 1
ATOM 1944 C C . GLY A 1 247 ? -3.240 8.661 13.038 1.00 90.06 247 GLY A C 1
ATOM 1945 O O . GLY A 1 247 ? -2.441 9.056 12.186 1.00 90.06 247 GLY A O 1
ATOM 1946 N N . PRO A 1 248 ? -3.332 9.206 14.265 1.00 95.56 248 PRO A N 1
ATOM 1947 C CA . PRO A 1 248 ? -4.210 8.749 15.341 1.00 95.56 248 PRO A CA 1
ATOM 1948 C C . PRO A 1 248 ? -5.680 8.968 14.969 1.00 95.56 248 PRO A C 1
ATOM 1950 O O . PRO A 1 248 ? -6.009 9.915 14.255 1.00 95.56 248 PRO A O 1
ATOM 1953 N N . TYR A 1 249 ? -6.551 8.073 15.423 1.00 96.81 249 TYR A N 1
ATOM 1954 C CA . TYR A 1 249 ? -8.000 8.206 15.284 1.00 96.81 249 TYR A CA 1
ATOM 1955 C C . TYR A 1 249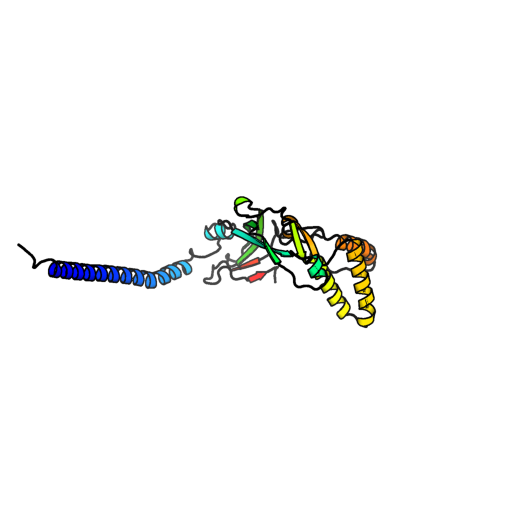 ? -8.605 8.526 16.638 1.00 96.81 249 TYR A C 1
ATOM 1957 O O . TYR A 1 249 ? -8.164 7.974 17.646 1.00 96.81 249 TYR A O 1
ATOM 1965 N N . GLU A 1 250 ? -9.652 9.337 16.651 1.00 96.19 250 GLU A N 1
ATOM 1966 C CA . GLU A 1 250 ? -10.506 9.510 17.817 1.00 96.19 250 GLU A CA 1
ATOM 1967 C C . GLU A 1 250 ? -11.948 9.164 17.452 1.00 96.19 250 GLU A C 1
ATOM 1969 O O . GLU A 1 250 ? -12.465 9.596 16.418 1.00 96.19 250 GLU A O 1
ATOM 1974 N N . VAL A 1 251 ? -12.600 8.357 18.288 1.00 94.75 251 VAL A N 1
ATOM 1975 C CA . VAL A 1 251 ? -13.987 7.923 18.078 1.00 94.75 251 VAL A CA 1
ATOM 1976 C C . VAL A 1 251 ? -14.781 8.010 19.370 1.00 94.75 251 VAL A C 1
ATOM 1978 O O . VAL A 1 251 ? -14.227 7.874 20.460 1.00 94.75 251 VAL A O 1
ATOM 1981 N N . TYR A 1 252 ? -16.095 8.182 19.251 1.00 93.38 252 TYR A N 1
ATOM 1982 C CA . TYR A 1 252 ? -16.997 8.065 20.392 1.00 93.38 252 TYR A CA 1
ATOM 1983 C C . TYR A 1 252 ? -17.117 6.610 20.859 1.00 93.38 252 TYR A C 1
ATOM 1985 O O . TYR A 1 252 ? -17.232 5.683 20.054 1.00 93.38 252 TYR A O 1
ATOM 1993 N N . THR A 1 253 ? -17.154 6.408 22.172 1.00 91.19 253 THR A N 1
ATOM 1994 C CA . THR A 1 253 ? -17.224 5.076 22.794 1.00 91.19 253 THR A CA 1
ATOM 1995 C C . THR A 1 253 ? -18.632 4.492 22.861 1.00 91.19 253 THR A C 1
ATOM 1997 O O . THR A 1 253 ? -18.780 3.321 23.199 1.00 91.19 253 THR A O 1
ATOM 2000 N N . GLY A 1 254 ? -19.671 5.283 22.573 1.00 86.75 254 GLY A N 1
ATOM 2001 C CA . GLY A 1 254 ? -21.074 4.913 22.803 1.00 86.75 254 GLY A CA 1
ATOM 2002 C C . GLY A 1 254 ? -21.570 5.166 24.232 1.00 86.75 254 GLY A C 1
ATOM 2003 O O . GLY A 1 254 ? -22.704 4.817 24.555 1.00 86.75 254 GLY A O 1
ATOM 2004 N N . GLN A 1 255 ? -20.767 5.790 25.104 1.00 80.56 255 GLN A N 1
ATOM 2005 C CA . GLN A 1 255 ? -21.169 6.062 26.490 1.00 80.56 255 GLN A CA 1
ATOM 2006 C C . GLN A 1 255 ? -22.448 6.907 26.608 1.00 80.56 255 GLN A C 1
ATOM 2008 O O . GLN A 1 255 ? -23.281 6.636 27.470 1.00 80.56 255 GLN A O 1
ATOM 2013 N N . GLN A 1 256 ? -22.628 7.897 25.731 1.00 70.31 256 GLN A N 1
ATOM 2014 C CA . GLN A 1 256 ? -23.803 8.781 25.704 1.00 70.31 256 GLN A CA 1
ATOM 2015 C C . GLN A 1 256 ? -24.930 8.276 24.774 1.00 70.31 256 GLN A C 1
ATOM 2017 O O . GLN A 1 256 ? -25.702 9.070 24.238 1.00 70.31 256 GLN A O 1
ATOM 2022 N N . GLY A 1 257 ? -25.022 6.966 24.523 1.00 70.38 257 GLY A N 1
ATOM 2023 C CA . GLY A 1 257 ? -26.065 6.374 23.678 1.00 70.38 257 GLY A CA 1
ATOM 2024 C C . GLY A 1 257 ? -25.575 6.027 22.271 1.00 70.38 257 GLY A C 1
ATOM 2025 O O . GLY A 1 257 ? -24.584 5.325 22.105 1.00 70.38 257 GLY A O 1
ATOM 2026 N N . THR A 1 258 ? -26.266 6.488 21.226 1.00 68.00 258 THR A N 1
ATOM 2027 C CA . THR A 1 258 ? -26.147 5.919 19.863 1.00 68.00 258 THR A CA 1
ATOM 2028 C C . THR A 1 258 ? -24.855 6.251 19.108 1.00 68.00 258 THR A C 1
ATOM 2030 O O . THR A 1 258 ? -24.615 5.703 18.032 1.00 68.00 258 THR A O 1
ATOM 2033 N N . LYS A 1 259 ? -23.997 7.130 19.639 1.00 78.94 259 LYS A N 1
ATOM 2034 C CA . LYS A 1 259 ? -22.713 7.490 19.015 1.00 78.94 259 LYS A CA 1
ATOM 2035 C C . LYS A 1 259 ? -21.646 6.434 19.325 1.00 78.94 259 LYS A C 1
ATOM 2037 O O . LYS A 1 259 ? -20.670 6.719 20.006 1.00 78.94 259 LYS A O 1
ATOM 2042 N N . PHE A 1 260 ? -21.829 5.212 18.843 1.00 85.38 260 PHE A N 1
ATOM 2043 C CA . PHE A 1 260 ? -20.838 4.144 18.970 1.00 85.38 260 PHE A CA 1
ATOM 2044 C C . PHE A 1 260 ? -19.892 4.141 17.763 1.00 85.38 260 PHE A C 1
ATOM 2046 O O . PHE A 1 260 ? -20.352 4.096 16.623 1.00 85.38 260 PHE A O 1
ATOM 2053 N N . LEU A 1 261 ? -18.579 4.228 18.008 1.00 87.44 261 LEU A N 1
ATOM 2054 C CA . LEU A 1 261 ? -17.504 4.238 17.000 1.00 87.44 261 LEU A CA 1
ATOM 2055 C C . LEU A 1 261 ? -17.640 5.309 15.907 1.00 87.44 261 LEU A C 1
ATOM 2057 O O . LEU A 1 261 ? -17.005 5.228 14.855 1.00 87.44 261 LEU A O 1
ATOM 2061 N N . LYS A 1 262 ? -18.444 6.345 16.154 1.00 90.75 262 LYS A N 1
ATOM 2062 C CA . LYS A 1 262 ? -18.530 7.496 15.261 1.00 90.75 262 LYS A CA 1
ATOM 2063 C C . LYS A 1 262 ? -17.218 8.279 15.340 1.00 90.75 262 LYS A C 1
ATOM 2065 O O . LYS A 1 262 ? -16.784 8.622 16.439 1.00 90.75 262 LYS A O 1
ATOM 2070 N N . PHE A 1 263 ? -16.619 8.564 14.185 1.00 92.81 263 PHE A N 1
ATOM 2071 C CA . PHE A 1 263 ? -15.387 9.348 14.086 1.00 92.81 263 PHE A CA 1
ATOM 2072 C C . PHE A 1 263 ? -15.561 10.759 14.654 1.00 92.81 263 PHE A C 1
ATOM 2074 O O . PHE A 1 263 ? -16.567 11.424 14.392 1.00 92.81 263 PHE A O 1
ATOM 2081 N N . ILE A 1 264 ? -14.563 11.176 15.432 1.00 93.31 264 ILE A N 1
ATOM 2082 C CA . ILE A 1 264 ? -14.389 12.527 15.969 1.00 93.31 264 ILE A CA 1
ATOM 2083 C C . ILE A 1 264 ? -13.287 13.231 15.181 1.00 93.31 264 ILE A C 1
ATOM 2085 O O . ILE A 1 264 ? -13.542 14.294 14.630 1.00 93.31 264 ILE A O 1
ATOM 2089 N N . SER A 1 265 ? -12.100 12.621 15.099 1.00 94.56 265 SER A N 1
ATOM 2090 C CA . SER A 1 265 ? -10.939 13.203 14.420 1.00 94.56 265 SER A CA 1
ATOM 2091 C C . SER A 1 265 ? -10.038 12.143 13.781 1.00 94.56 265 SER A C 1
ATOM 2093 O O . SER A 1 265 ? -10.036 10.965 14.167 1.00 94.56 265 SER A O 1
ATOM 2095 N N . TYR A 1 266 ? -9.262 12.577 12.788 1.00 93.75 266 TYR A N 1
ATOM 2096 C CA . TYR A 1 266 ? -8.178 11.815 12.172 1.00 93.75 266 TYR A CA 1
ATOM 2097 C C . TYR A 1 266 ? -6.950 12.710 12.038 1.00 93.75 266 TYR A C 1
ATOM 2099 O O . TYR A 1 266 ? -7.029 13.784 11.451 1.00 93.75 266 TYR A O 1
ATOM 2107 N N . GLN A 1 267 ? -5.804 12.268 12.561 1.00 90.94 267 GLN A N 1
ATOM 2108 C CA . GLN A 1 267 ? -4.581 13.084 12.586 1.00 90.94 267 GLN A CA 1
ATOM 2109 C C . GLN A 1 267 ? -4.781 14.452 13.244 1.00 90.94 267 GLN A C 1
ATOM 2111 O O . GLN A 1 267 ? -4.224 15.452 12.792 1.00 90.94 267 GLN A O 1
ATOM 2116 N N . ASP A 1 268 ? -5.583 14.476 14.311 1.00 86.75 268 ASP A N 1
ATOM 2117 C CA . ASP A 1 268 ? -5.915 15.691 15.060 1.00 86.75 268 ASP A CA 1
ATOM 2118 C C . ASP A 1 268 ? -6.607 16.774 14.207 1.00 86.75 268 ASP A C 1
ATOM 2120 O O . ASP A 1 268 ? -6.552 17.960 14.532 1.00 86.75 268 ASP A O 1
ATOM 2124 N N . LYS A 1 269 ? -7.271 16.352 13.121 1.00 81.50 269 LYS A N 1
ATOM 2125 C CA . LYS A 1 269 ? -8.089 17.171 12.220 1.00 81.50 269 LYS A CA 1
ATOM 2126 C C . LYS A 1 269 ? -9.519 16.653 12.127 1.00 81.50 269 LYS A C 1
ATOM 2128 O O . LYS A 1 269 ? -9.731 15.431 12.336 1.00 81.50 269 LYS A O 1
#

Radius of gyration: 31.56 Å; Cα contacts (8 Å, |Δi|>4): 359; chains: 1; bounding box: 88×89×62 Å

pLDDT: mean 86.9, std 10.81, range [41.91, 98.31]

Nearest PDB structures (foldseek):
  4f7b-assembly3_D  TM=8.678E-01  e=2.392E-14  Homo sapiens
  4f7b-assembly4_F  TM=8.682E-01  e=1.877E-13  Homo sapiens
  5lgd-assembly1_A  TM=8.539E-01  e=1.473E-12  Homo sapiens
  4f7b-assembly3_C  TM=8.633E-01  e=2.358E-12  Homo sapiens
  4tw0-assembly2_B  TM=8.509E-01  e=2.984E-12  Homo sapiens

Sequence (269 aa):
MVLINSETHQAMVTRQRIKTNAKRGGLLAGIGGLIVIGFPMLVSTGMNSPVGFQIKEGNVITSAWLDVPLPIYNAIYVWNIENPAEFRRGAKAKLREMGPYVYKQHRWKEVISWGRNQESVKFWALSSWEFNEERTVGTQKDKITMINLPVYAMAAVVRGLVEKLPLSFAIAPVAFGAVNVLFMTHGEGLLKEMTVADLVEGYPFRILDTIDVLTKPLTWFGIKLPDTGMPQNKFGLLHVKNFTKGGPYEVYTGQQGTKFLKFISYQDK

InterPro domains:
  IPR002159 CD36 family [PF01130] (28-261)
  IPR002159 CD36 family [PR01609] (67-88)
  IPR002159 CD36 family [PR01609] (92-104)
  IPR002159 CD36 family [PR01609] (120-139)
  IPR002159 CD36 family [PTHR11923] (27-264)

Secondary structure (DSSP, 8-state):
---SSHHHHHHHHHHHHHHHHHHHHHHHHHHHHHHHHHHHHHHHHHHHSTTSS---TTSHHHHHHHB--SPEEEEEEEEEES-HHHHHTTPPP-EEEEEEEEEEEEEEEEEEEE-GGGSEEEEEEEEEEEE-STT-SS-TT-EEEEE-HHHHHHHHHHHHHHTTSTTHHHHHHHHHHHHHHHHHHTT--SEEEEEHHHHHH-EE-THHHHHHHHHHHHHHTT--PPP-S-GGGEE-SSTTTTT--EEEEEEEESTTSS-EEEEEEETT-

Organism: NCBI:txid1979941